Protein AF-A0A7C5L948-F1 (afdb_monomer_lite)

Foldseek 3Di:
DDDDDDDDDDDDDDDDDDDDDDDDDDDPPDPDPPPPPPPPPPPDDDPDDDDDDPDDDPPPPPPDDPDPDPDDPDPPPPPDPPPDDVVNLQVQPPPDAQWKWWWKDFPNHDIDTATANAPVQQVVLVVLLVPDDDFWKKFFKDAADGNGPVARIHTDRHRIDTHNDDDCLQADDSVVCRVPVCCCVPPVRMHTHPRIGTDDMGHRD

Sequence (205 aa):
MRSFLSVIFFLILFLTFGCNGNGGEKDLDTQNDEFLENLEEDFGTAIEEVEESTSDFDLEQEKTEEQEIEIEPTETIELTDTNDTPEEITKLCNDRTGGALITLRVCGTETMTEWFQNSAFIDEAIAILSGAQPRVPVMTLLRGTDCDPQWSWHVDPMAASWADVTIELCDGCPSHVESDLEYWLGTVHQYCPWSATVISVDDRR

Secondary structure (DSSP, 8-state):
------S-S---------------------SSSSSSSSSSSSS--------------------------------------S---HHHHHHHHHT--SSEEEEEEETTTEEEEEEE--HHHHHHHHHHHTTPPP-EEEEEEEES--S-TT-SEEEEEEEEEEES---GGG---HHHHHHTHHHIIIII-EE--TT-EEEEEEE--

Radius of gyration: 32.21 Å; chains: 1; bounding box: 72×78×91 Å

Structure (mmCIF, N/CA/C/O backbone):
data_AF-A0A7C5L948-F1
#
_entry.id   AF-A0A7C5L948-F1
#
loop_
_atom_site.group_PDB
_atom_site.id
_atom_site.type_symbol
_atom_site.label_atom_id
_atom_site.label_alt_id
_atom_site.label_comp_id
_atom_site.label_asym_id
_atom_site.label_entity_id
_atom_site.label_seq_id
_atom_site.pdbx_PDB_ins_code
_atom_site.Cartn_x
_atom_site.Cartn_y
_atom_site.Cartn_z
_atom_site.occupancy
_atom_site.B_iso_or_equiv
_atom_site.auth_seq_id
_atom_site.auth_comp_id
_atom_site.auth_asym_id
_atom_site.auth_atom_id
_atom_site.pdbx_PDB_model_num
ATOM 1 N N . MET A 1 1 ? 20.533 43.551 -43.202 1.00 43.69 1 MET A N 1
ATOM 2 C CA . MET A 1 1 ? 20.867 42.214 -43.744 1.00 43.69 1 MET A CA 1
ATOM 3 C C . MET A 1 1 ? 20.048 41.224 -42.927 1.00 43.69 1 MET A C 1
ATOM 5 O O . MET A 1 1 ? 20.279 41.155 -41.734 1.00 43.69 1 MET A O 1
ATOM 9 N N . ARG A 1 2 ? 18.837 40.874 -43.388 1.00 38.59 2 ARG A N 1
ATOM 10 C CA . ARG A 1 2 ? 18.503 39.663 -44.183 1.00 38.59 2 ARG A CA 1
ATOM 11 C C . ARG A 1 2 ? 18.862 38.377 -43.421 1.00 38.59 2 ARG A C 1
ATOM 13 O O . ARG A 1 2 ? 20.018 38.236 -43.067 1.00 38.59 2 ARG A O 1
ATOM 20 N N . SER A 1 3 ? 17.993 37.400 -43.190 1.00 40.41 3 SER A N 1
ATOM 21 C CA . SER A 1 3 ? 16.578 37.223 -43.518 1.00 40.41 3 SER A CA 1
ATOM 22 C C . SER A 1 3 ? 16.048 36.042 -42.697 1.00 40.41 3 SER A C 1
ATOM 24 O O . SER A 1 3 ? 16.747 35.052 -42.511 1.00 40.41 3 SER A O 1
ATOM 26 N N . PHE A 1 4 ? 14.786 36.157 -42.294 1.00 46.94 4 PHE A N 1
ATOM 27 C CA . PHE A 1 4 ? 13.805 35.078 -42.198 1.00 46.94 4 PHE A CA 1
ATOM 28 C C . PHE A 1 4 ? 13.959 34.066 -43.347 1.00 46.94 4 PHE A C 1
ATOM 30 O O . PHE A 1 4 ? 13.775 34.470 -44.488 1.00 46.94 4 PHE A O 1
ATOM 37 N N . LEU A 1 5 ? 14.272 32.795 -43.083 1.00 40.75 5 LEU A N 1
ATOM 38 C CA . LEU A 1 5 ? 14.125 31.691 -44.046 1.00 40.75 5 LEU A CA 1
ATOM 39 C C . LEU A 1 5 ? 14.187 30.354 -43.279 1.00 40.75 5 LEU A C 1
ATOM 41 O O . LEU A 1 5 ? 15.266 29.947 -42.873 1.00 40.75 5 LEU A O 1
ATOM 45 N N . SER A 1 6 ? 13.038 29.721 -43.030 1.00 40.12 6 SER A N 1
ATOM 46 C CA . SER A 1 6 ? 12.808 28.264 -43.173 1.00 40.12 6 SER A CA 1
ATOM 47 C C . SER A 1 6 ? 11.406 27.904 -42.649 1.00 40.12 6 SER A C 1
ATOM 49 O O . SER A 1 6 ? 11.215 27.078 -41.765 1.00 40.12 6 SER A O 1
ATOM 51 N N . VAL A 1 7 ? 10.399 28.601 -43.173 1.00 43.69 7 VAL A N 1
ATOM 52 C CA . VAL A 1 7 ? 9.042 28.065 -43.315 1.00 43.69 7 VAL A CA 1
ATOM 53 C C . VAL A 1 7 ? 8.924 27.802 -44.815 1.00 43.69 7 VAL A C 1
ATOM 55 O O . VAL A 1 7 ? 9.389 28.636 -45.592 1.00 43.69 7 VAL A O 1
ATOM 58 N N . ILE A 1 8 ? 8.305 26.687 -45.211 1.00 49.47 8 ILE A N 1
ATOM 59 C CA . ILE A 1 8 ? 8.116 26.213 -46.598 1.00 49.47 8 ILE A CA 1
ATOM 60 C C . ILE A 1 8 ? 9.254 25.300 -47.092 1.00 49.47 8 ILE A C 1
ATOM 62 O O . ILE A 1 8 ? 10.101 25.684 -47.895 1.00 49.47 8 ILE A O 1
ATOM 66 N N . P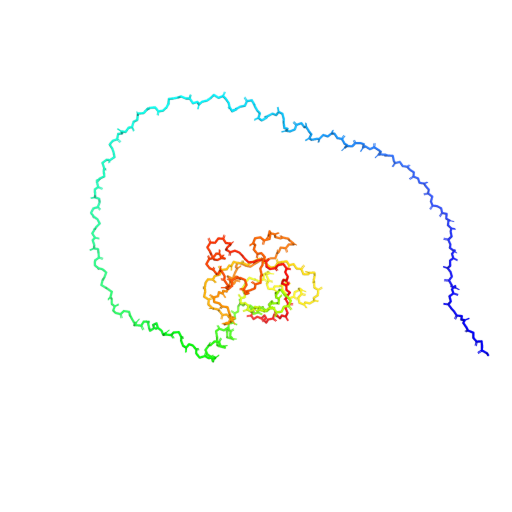HE A 1 9 ? 9.214 24.033 -46.676 1.00 39.75 9 PHE A N 1
ATOM 67 C CA . PHE A 1 9 ? 9.728 22.937 -47.495 1.00 39.75 9 PHE A CA 1
ATOM 68 C C . PHE A 1 9 ? 8.671 21.821 -47.501 1.00 39.75 9 PHE A C 1
ATOM 70 O O . PHE A 1 9 ? 8.471 21.132 -46.509 1.00 39.75 9 PHE A O 1
ATOM 77 N N . PHE A 1 10 ? 7.989 21.711 -48.645 1.00 36.94 10 PHE A N 1
ATOM 78 C CA . PHE A 1 10 ? 7.225 20.556 -49.129 1.00 36.94 10 PHE A CA 1
ATOM 79 C C . PHE A 1 10 ? 5.827 20.296 -48.552 1.00 36.94 10 PHE A C 1
ATOM 81 O O . PHE A 1 10 ? 5.541 19.289 -47.914 1.00 36.94 10 PHE A O 1
ATOM 88 N N . LEU A 1 11 ? 4.907 21.176 -48.956 1.00 35.78 11 LEU A N 1
ATOM 89 C CA . LEU A 1 11 ? 3.583 20.755 -49.413 1.00 35.78 11 LEU A CA 1
ATOM 90 C C . LEU A 1 11 ? 3.715 20.225 -50.863 1.00 35.78 11 LEU A C 1
ATOM 92 O O . LEU A 1 11 ? 4.479 20.795 -51.641 1.00 35.78 11 LEU A O 1
ATOM 96 N N . ILE A 1 12 ? 2.886 19.238 -51.224 1.00 42.47 12 ILE A N 1
ATOM 97 C CA . ILE A 1 12 ? 2.614 18.680 -52.571 1.00 42.47 12 ILE A CA 1
ATOM 98 C C . ILE A 1 12 ? 3.403 17.403 -52.935 1.00 42.47 12 ILE A C 1
ATOM 100 O O . ILE A 1 12 ? 4.397 17.432 -53.655 1.00 42.47 12 ILE A O 1
ATOM 104 N N . LEU A 1 13 ? 2.825 16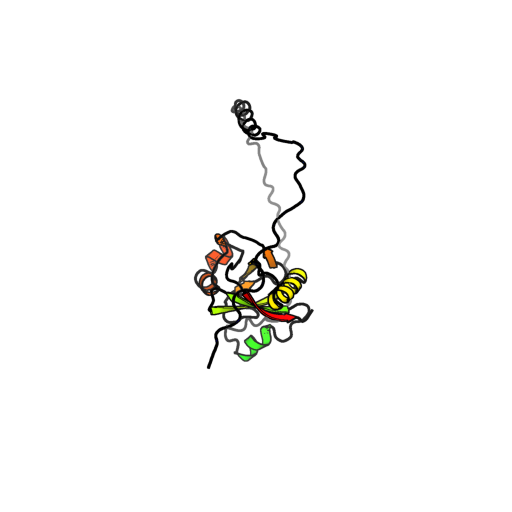.251 -52.575 1.00 38.75 13 LEU A N 1
ATOM 105 C CA . LEU A 1 13 ? 2.641 15.160 -53.537 1.00 38.75 13 LEU A CA 1
ATOM 106 C C . LEU A 1 13 ? 1.194 14.654 -53.416 1.00 38.75 13 LEU A C 1
ATOM 108 O O . LEU A 1 13 ? 0.850 13.868 -52.539 1.00 38.75 13 LEU A O 1
ATOM 112 N N . PHE A 1 14 ? 0.331 15.212 -54.263 1.00 40.31 14 PHE A N 1
ATOM 113 C CA . PHE A 1 14 ? -1.055 14.800 -54.462 1.00 40.31 14 PHE A CA 1
ATOM 114 C C . PHE A 1 14 ? -1.093 13.664 -55.503 1.00 40.31 14 PHE A C 1
ATOM 116 O O . PHE A 1 14 ? -0.508 13.805 -56.573 1.00 40.31 14 PHE A O 1
ATOM 123 N N . LEU A 1 15 ? -1.876 12.623 -55.193 1.00 40.94 15 LEU A N 1
ATOM 124 C CA . LEU A 1 15 ? -2.621 11.731 -56.101 1.00 40.94 15 LEU A CA 1
ATOM 125 C C . LEU A 1 15 ? -1.842 10.766 -57.016 1.00 40.94 15 LEU A C 1
ATOM 127 O O . LEU A 1 15 ? -1.236 11.158 -58.007 1.00 40.94 15 LEU A O 1
ATOM 131 N N . THR A 1 16 ? -2.031 9.459 -56.799 1.00 44.38 16 THR A N 1
ATOM 132 C CA . THR A 1 16 ? -2.827 8.562 -57.675 1.00 44.38 16 THR A CA 1
ATOM 133 C C . THR A 1 16 ? -2.805 7.120 -57.143 1.00 44.38 16 THR A C 1
ATOM 135 O O . THR A 1 16 ? -1.861 6.726 -56.472 1.00 44.38 16 THR A O 1
ATOM 138 N N . PHE A 1 17 ? -3.844 6.356 -57.506 1.00 44.25 17 PHE A N 1
ATOM 139 C CA . PHE A 1 17 ? -4.223 4.992 -57.091 1.00 44.25 17 PHE A CA 1
ATOM 140 C C . PHE A 1 17 ? -4.936 4.917 -55.735 1.00 44.25 17 PHE A C 1
ATOM 142 O O . PHE A 1 17 ? -4.357 5.177 -54.696 1.00 44.25 17 PHE A O 1
ATOM 149 N N . GLY A 1 18 ? -6.210 4.556 -55.650 1.00 37.19 18 GLY A N 1
ATOM 150 C CA . GLY A 1 18 ? -7.110 3.991 -56.648 1.00 37.19 18 GLY A CA 1
ATOM 151 C C . GLY A 1 18 ? -8.202 3.254 -55.883 1.00 37.19 18 GLY A C 1
ATOM 152 O O . GLY A 1 18 ? -7.902 2.372 -55.086 1.00 37.19 18 GLY A O 1
ATOM 153 N N . CYS A 1 19 ? -9.452 3.657 -56.096 1.00 38.97 19 CYS A N 1
ATOM 154 C CA . CYS A 1 19 ? -10.623 2.934 -55.620 1.00 38.97 19 CYS A CA 1
ATOM 155 C C . CYS A 1 19 ? -10.591 1.490 -56.131 1.00 38.97 19 CYS A C 1
ATOM 157 O O . CYS A 1 19 ? -10.427 1.272 -57.331 1.00 38.97 19 CYS A O 1
ATOM 159 N N . ASN A 1 20 ? -10.873 0.527 -55.258 1.00 41.88 20 ASN A N 1
ATOM 160 C CA . ASN A 1 20 ? -11.690 -0.602 -55.669 1.00 41.88 20 ASN A CA 1
ATOM 161 C C . ASN A 1 20 ? -12.627 -0.979 -54.524 1.00 41.88 20 ASN A C 1
ATOM 163 O O . ASN A 1 20 ? -12.185 -1.320 -53.429 1.00 41.88 20 ASN A O 1
ATOM 167 N N . GLY A 1 21 ? -13.920 -0.816 -54.788 1.00 40.38 21 GLY A N 1
ATOM 168 C CA . GLY A 1 21 ? -14.996 -1.182 -53.889 1.00 40.38 21 GLY A CA 1
ATOM 169 C C . GLY A 1 21 ? -15.367 -2.653 -54.041 1.00 40.38 21 GLY A C 1
ATOM 170 O O . GLY A 1 21 ? -15.220 -3.245 -55.105 1.00 40.38 21 GLY A O 1
ATOM 171 N N . ASN A 1 22 ? -15.847 -3.208 -52.939 1.00 40.56 22 ASN A N 1
ATOM 172 C CA . ASN A 1 22 ? -16.872 -4.244 -52.816 1.00 40.56 22 ASN A CA 1
ATOM 173 C C . ASN A 1 22 ? -17.092 -4.321 -51.301 1.00 40.56 22 ASN A C 1
ATOM 175 O O . ASN A 1 22 ? -16.176 -4.652 -50.562 1.00 40.56 22 ASN A O 1
ATOM 179 N N . GLY A 1 23 ? -18.187 -3.798 -50.766 1.00 37.97 23 GLY A N 1
ATOM 180 C CA . GLY A 1 23 ? -19.524 -4.326 -50.994 1.00 37.97 23 GLY A CA 1
ATOM 181 C C . GLY A 1 23 ? -19.874 -5.130 -49.745 1.00 37.97 23 GLY A C 1
ATOM 182 O O . GLY A 1 23 ? -19.340 -6.217 -49.548 1.00 37.97 23 GLY A O 1
ATOM 183 N N . GLY A 1 24 ? -20.701 -4.560 -48.873 1.00 34.75 24 GLY A N 1
ATOM 184 C CA . GLY A 1 24 ? -21.050 -5.197 -47.607 1.00 34.75 24 GLY A CA 1
ATOM 185 C C . GLY A 1 24 ? -21.706 -4.251 -46.616 1.00 34.75 24 GLY A C 1
ATOM 186 O O . GLY A 1 24 ? -21.308 -4.215 -45.460 1.00 34.75 24 GLY A O 1
ATOM 187 N N . GLU A 1 25 ? -22.685 -3.483 -47.086 1.00 47.34 25 GLU A N 1
ATOM 188 C CA . GLU A 1 25 ? -23.732 -2.927 -46.235 1.0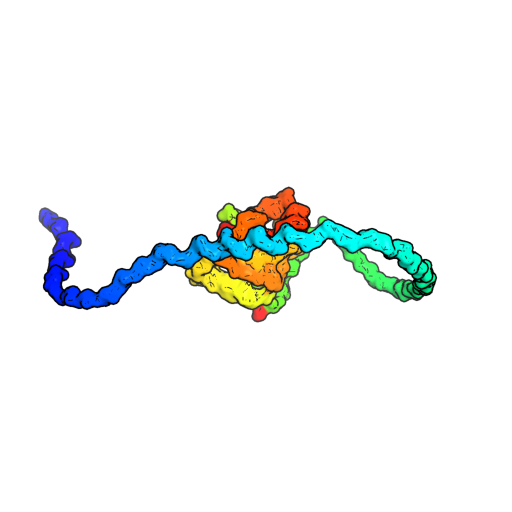0 47.34 25 GLU A CA 1
ATOM 189 C C . GLU A 1 25 ? -24.492 -4.114 -45.637 1.00 47.34 25 GLU A C 1
ATOM 191 O O . GLU A 1 25 ? -25.092 -4.912 -46.363 1.00 47.34 25 GLU A O 1
ATOM 196 N N . LYS A 1 26 ? -24.357 -4.303 -44.328 1.00 44.66 26 LYS A N 1
ATOM 197 C CA . LYS A 1 26 ? -25.259 -5.133 -43.542 1.00 44.66 26 LYS A CA 1
ATOM 198 C C . LYS A 1 26 ? -25.655 -4.324 -42.330 1.00 44.66 26 LYS A C 1
ATOM 200 O O . LYS A 1 26 ? -24.904 -4.224 -41.363 1.00 44.66 26 LYS A O 1
ATOM 205 N N . ASP A 1 27 ? -26.836 -3.745 -42.463 1.00 44.47 27 ASP A N 1
ATOM 206 C CA . ASP A 1 27 ? -27.734 -3.444 -41.367 1.00 44.47 27 ASP A CA 1
ATOM 207 C C . ASP A 1 27 ? -27.723 -4.604 -40.366 1.00 44.47 27 ASP A C 1
ATOM 209 O O . ASP A 1 27 ? -28.007 -5.747 -40.724 1.00 44.47 27 ASP A O 1
ATOM 213 N N . LEU A 1 28 ? -27.365 -4.300 -39.124 1.00 47.06 28 LEU A N 1
ATOM 214 C CA . LEU A 1 28 ? -27.691 -5.087 -37.936 1.00 47.06 28 LEU A CA 1
ATOM 215 C C . LEU A 1 28 ? -28.007 -4.095 -36.806 1.00 47.06 28 LEU A C 1
ATOM 217 O O . LEU A 1 28 ? -27.485 -4.178 -35.702 1.00 47.06 28 LEU A O 1
ATOM 221 N N . ASP A 1 29 ? -28.860 -3.122 -37.128 1.00 44.81 29 ASP A N 1
ATOM 222 C CA . ASP A 1 29 ? -29.891 -2.706 -36.184 1.00 44.81 29 ASP A CA 1
ATOM 223 C C . ASP A 1 29 ? -30.980 -3.784 -36.244 1.00 44.81 29 ASP A C 1
ATOM 225 O O . ASP A 1 29 ? -31.328 -4.258 -37.329 1.00 44.81 29 ASP A O 1
ATOM 229 N N . THR A 1 30 ? -31.571 -4.119 -35.100 1.00 52.41 30 THR A N 1
ATOM 230 C CA . THR A 1 30 ? -32.695 -5.067 -34.940 1.00 52.41 30 THR A CA 1
ATOM 231 C C . THR A 1 30 ? -32.312 -6.548 -34.829 1.00 52.41 30 THR A C 1
ATOM 233 O O . THR A 1 30 ? -32.590 -7.347 -35.721 1.00 52.41 30 THR A O 1
ATOM 236 N N . GLN A 1 31 ? -31.728 -6.939 -33.693 1.00 50.38 31 GLN A N 1
ATOM 237 C CA . GLN A 1 31 ? -32.002 -8.238 -33.053 1.00 50.38 31 GLN A CA 1
ATOM 238 C C . GLN A 1 31 ? -31.330 -8.298 -31.677 1.00 50.38 31 GLN A C 1
ATOM 240 O O . GLN A 1 31 ? -30.232 -8.825 -31.533 1.00 50.38 31 GLN A O 1
ATOM 245 N N . ASN A 1 32 ? -31.970 -7.690 -30.676 1.00 39.66 32 ASN A N 1
ATOM 246 C CA . ASN A 1 32 ? -32.022 -8.235 -29.312 1.00 39.66 32 ASN A CA 1
ATOM 247 C C . ASN A 1 32 ? -33.099 -7.551 -28.438 1.00 39.66 32 ASN A C 1
ATOM 249 O O . ASN A 1 32 ? -32.974 -7.515 -27.220 1.00 39.66 32 ASN A O 1
ATOM 253 N N . ASP A 1 33 ? -34.192 -7.091 -29.058 1.00 48.19 33 ASP A N 1
ATOM 254 C CA . ASP A 1 33 ? -35.432 -6.677 -28.375 1.00 48.19 33 ASP A CA 1
ATOM 255 C C . ASP A 1 33 ? -36.470 -7.821 -28.358 1.00 48.19 33 ASP A C 1
ATOM 257 O O . ASP A 1 33 ? -37.671 -7.590 -28.370 1.00 48.19 33 ASP A O 1
ATOM 261 N N . GLU A 1 34 ? -36.015 -9.078 -28.349 1.00 51.38 34 GLU A N 1
ATOM 262 C CA . GLU A 1 34 ? -36.884 -10.271 -28.280 1.00 51.38 34 GLU A CA 1
ATOM 263 C C . GLU A 1 34 ? -36.508 -11.215 -27.118 1.00 51.38 34 GLU A C 1
ATOM 265 O O . GLU A 1 34 ? -37.015 -12.329 -27.009 1.00 51.38 34 GLU A O 1
ATOM 270 N N . PHE A 1 35 ? -35.631 -10.774 -26.207 1.00 44.91 35 PHE A N 1
ATOM 271 C CA . PHE A 1 35 ? -35.262 -11.540 -25.006 1.00 44.91 35 PHE A CA 1
ATOM 272 C C . PHE A 1 35 ? -36.094 -11.168 -23.760 1.00 44.91 35 PHE A C 1
ATOM 274 O O . PHE A 1 35 ? -35.949 -11.791 -22.713 1.00 44.91 35 PHE A O 1
ATOM 281 N N . LEU A 1 36 ? -36.992 -10.180 -23.864 1.00 46.75 36 LEU A N 1
ATOM 282 C CA . LEU A 1 36 ? -37.806 -9.670 -22.751 1.00 46.75 36 LEU A CA 1
ATOM 283 C C . LEU A 1 36 ? -39.322 -9.842 -22.963 1.00 46.75 36 LEU A C 1
ATOM 285 O O . LEU A 1 36 ? -40.100 -9.049 -22.452 1.00 46.75 36 LEU A O 1
ATOM 289 N N . GLU A 1 37 ? -39.752 -10.885 -23.679 1.00 51.00 37 GLU A N 1
ATOM 290 C CA . GLU A 1 37 ? -41.176 -11.280 -23.766 1.00 51.00 37 GLU A CA 1
ATOM 291 C C . GLU A 1 37 ? -41.424 -12.776 -23.469 1.00 51.00 37 GLU A C 1
ATOM 293 O O . GLU A 1 37 ? -42.507 -13.289 -23.712 1.00 51.00 37 GLU A O 1
ATOM 298 N N . ASN A 1 38 ? -40.453 -13.492 -22.883 1.00 45.56 38 ASN A N 1
ATOM 299 C CA . ASN A 1 38 ? -40.611 -14.907 -22.490 1.00 45.56 38 ASN A CA 1
ATOM 300 C C . ASN A 1 38 ? -40.335 -15.179 -20.996 1.00 45.56 38 ASN A C 1
ATOM 302 O O . ASN A 1 38 ? -39.991 -16.297 -20.625 1.00 45.56 38 ASN A O 1
ATOM 306 N N . LEU A 1 39 ? -40.470 -14.172 -20.124 1.00 47.72 39 LEU A N 1
ATOM 307 C CA . LEU A 1 39 ? -40.252 -14.318 -18.672 1.00 47.72 39 LEU A CA 1
ATOM 308 C C . LEU A 1 39 ? -41.481 -13.994 -17.804 1.00 47.72 39 LEU A C 1
ATOM 310 O O . LEU A 1 39 ? -41.371 -14.017 -16.581 1.00 47.72 39 LEU A O 1
ATOM 314 N N . GLU A 1 40 ? -42.652 -13.754 -18.403 1.00 51.81 40 GLU A N 1
ATOM 315 C CA . GLU A 1 40 ? -43.884 -13.411 -17.668 1.00 51.81 40 GLU A CA 1
ATOM 316 C C . GLU A 1 40 ? -44.984 -14.493 -17.689 1.00 51.81 40 GLU A C 1
ATOM 318 O O . GLU A 1 40 ? -46.065 -14.253 -17.160 1.00 51.81 40 GLU A O 1
ATOM 323 N N . GLU A 1 41 ? -44.728 -15.707 -18.200 1.00 51.31 41 GLU A N 1
ATOM 324 C CA . GLU A 1 41 ? -45.742 -16.787 -18.202 1.00 51.31 41 GLU A CA 1
ATOM 325 C C . GLU A 1 41 ? -45.517 -17.943 -17.205 1.00 51.31 41 GLU A C 1
ATOM 327 O O . GLU A 1 41 ? -46.350 -18.841 -17.161 1.00 51.31 41 GLU A O 1
ATOM 332 N N . ASP A 1 42 ? -44.486 -17.926 -16.345 1.00 44.59 42 ASP A N 1
ATOM 333 C CA . ASP A 1 42 ? -44.201 -19.083 -15.458 1.00 44.59 42 ASP A CA 1
ATOM 334 C C . ASP A 1 42 ? -44.202 -18.794 -13.939 1.00 44.59 42 ASP A C 1
ATOM 336 O O . ASP A 1 42 ? -43.915 -19.673 -13.130 1.00 44.59 42 ASP A O 1
ATOM 340 N N . PHE A 1 43 ? -44.588 -17.587 -13.503 1.00 46.22 43 PHE A N 1
ATOM 341 C CA . PHE A 1 43 ? -44.687 -17.231 -12.071 1.00 46.22 43 PHE A CA 1
ATOM 342 C C . PHE A 1 43 ? -46.128 -17.109 -11.566 1.00 46.22 43 PHE A C 1
ATOM 344 O O . PHE A 1 43 ? -46.482 -16.207 -10.807 1.00 46.22 43 PHE A O 1
ATOM 351 N N . GLY A 1 44 ? -46.977 -18.051 -11.961 1.00 49.28 44 GLY A N 1
ATOM 352 C CA . GLY A 1 44 ? -48.341 -18.131 -11.463 1.00 49.28 44 GLY A CA 1
ATOM 353 C C . GLY A 1 44 ? -48.818 -19.565 -11.397 1.00 49.28 44 GLY A C 1
ATOM 354 O O . GLY A 1 44 ? -49.462 -20.007 -12.336 1.00 49.28 44 GLY A O 1
ATOM 355 N N . THR A 1 45 ? -48.498 -20.273 -10.307 1.00 48.47 45 THR A N 1
ATOM 356 C CA . THR A 1 45 ? -49.342 -21.268 -9.600 1.00 48.47 45 THR A CA 1
ATOM 357 C C . THR A 1 45 ? -48.453 -22.130 -8.698 1.00 48.47 45 THR A C 1
ATOM 359 O O . THR A 1 45 ? -47.887 -23.111 -9.162 1.00 48.47 45 THR A O 1
ATOM 362 N N . ALA A 1 46 ? -48.340 -21.767 -7.417 1.00 42.59 46 ALA A N 1
ATOM 363 C CA . ALA A 1 46 ? -48.162 -22.702 -6.293 1.00 42.59 46 ALA A CA 1
ATOM 364 C C . ALA A 1 46 ? -48.074 -21.916 -4.970 1.00 42.59 46 ALA A C 1
ATOM 366 O O . ALA A 1 46 ? -47.018 -21.805 -4.354 1.00 42.59 46 ALA A O 1
ATOM 367 N N . ILE A 1 47 ? -49.197 -21.345 -4.536 1.00 49.69 47 ILE A N 1
ATOM 368 C CA . ILE A 1 47 ? -49.453 -21.115 -3.111 1.00 49.69 47 ILE A CA 1
ATOM 369 C C . ILE A 1 47 ? -50.718 -21.901 -2.806 1.00 49.69 47 ILE A C 1
ATOM 371 O O . ILE A 1 47 ? -51.798 -21.428 -3.134 1.00 49.69 47 ILE A O 1
ATOM 375 N N . GLU A 1 48 ? -50.571 -23.095 -2.241 1.00 51.72 48 GLU A N 1
ATOM 376 C CA . GLU A 1 48 ? -51.452 -23.628 -1.198 1.00 51.72 48 GLU A CA 1
ATOM 377 C C . GLU A 1 48 ? -50.908 -24.976 -0.699 1.00 51.72 48 GLU A C 1
ATOM 379 O O . GLU A 1 48 ? -50.363 -25.759 -1.471 1.00 51.72 48 GLU A O 1
ATOM 384 N N . GLU A 1 49 ? -51.072 -25.200 0.606 1.00 53.06 49 GLU A N 1
ATOM 385 C CA . GLU A 1 49 ? -50.866 -26.459 1.338 1.00 53.06 49 GLU A CA 1
ATOM 386 C C . GLU A 1 49 ? -49.422 -26.857 1.702 1.00 53.06 49 GLU A C 1
ATOM 388 O O . GLU A 1 49 ? -48.848 -27.805 1.173 1.00 53.06 49 GLU A O 1
ATOM 393 N N . VAL A 1 50 ? -48.880 -26.217 2.746 1.00 45.78 50 VAL A N 1
ATOM 3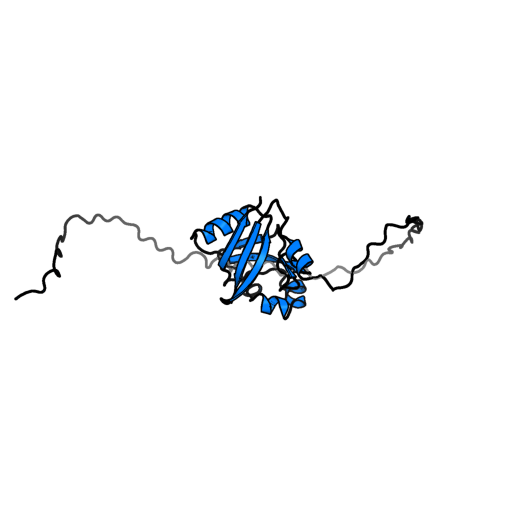94 C CA . VAL A 1 50 ? -48.074 -26.941 3.748 1.00 45.78 50 VAL A CA 1
ATOM 395 C C . VAL A 1 50 ? -48.592 -26.554 5.132 1.00 45.78 50 VAL A C 1
ATOM 397 O O . VAL A 1 50 ? -48.033 -25.701 5.820 1.00 45.78 50 VAL A O 1
ATOM 400 N N . GLU A 1 51 ? -49.723 -27.150 5.508 1.00 53.97 51 GLU A N 1
ATOM 401 C CA . GLU A 1 51 ? -50.122 -27.244 6.908 1.00 53.97 51 GLU A CA 1
ATOM 402 C C . GLU A 1 51 ? -49.441 -28.459 7.555 1.00 53.97 51 GLU A C 1
ATOM 404 O O . GLU A 1 51 ? -49.379 -29.544 6.984 1.00 53.97 51 GLU A O 1
ATOM 409 N N . GLU A 1 52 ? -48.967 -28.228 8.779 1.00 52.78 52 GLU A N 1
ATOM 410 C CA . GLU A 1 52 ? -48.977 -29.182 9.889 1.00 52.78 52 GLU A CA 1
ATOM 411 C C . GLU A 1 52 ? -48.078 -30.432 9.798 1.00 52.78 52 GLU A C 1
ATOM 413 O O . GLU A 1 52 ? -48.500 -31.530 9.451 1.00 52.78 52 GLU A O 1
ATOM 418 N N . SER A 1 53 ? -46.852 -30.306 10.316 1.00 50.56 53 SER A N 1
ATOM 419 C CA . SER A 1 53 ? -46.284 -31.376 11.150 1.00 50.56 53 SER A CA 1
ATOM 420 C C . SER A 1 53 ? -45.244 -30.823 12.128 1.00 50.56 53 SER A C 1
ATOM 422 O O . SER A 1 53 ? -44.036 -30.874 11.899 1.00 50.56 53 SER A O 1
ATOM 424 N N . THR A 1 54 ? -45.713 -30.280 13.250 1.00 54.75 54 THR A N 1
ATOM 425 C CA . THR A 1 54 ? -44.904 -30.178 14.467 1.00 54.75 54 THR A CA 1
ATOM 426 C C . THR A 1 54 ? -44.913 -31.548 15.138 1.00 54.75 54 THR A C 1
ATOM 428 O O . THR A 1 54 ? -45.849 -31.873 15.868 1.00 54.75 54 THR A O 1
ATOM 431 N N . SER A 1 55 ? -43.907 -32.371 14.855 1.00 52.12 55 SER A N 1
ATOM 432 C CA . SER A 1 55 ? -43.669 -33.624 15.573 1.00 52.12 55 SER A CA 1
ATOM 433 C C . SER A 1 55 ? -42.330 -33.544 16.295 1.00 52.12 55 SER A C 1
ATOM 435 O O . SER A 1 55 ? -41.287 -33.493 15.646 1.00 52.12 55 SER A O 1
ATOM 437 N N . ASP A 1 56 ? -42.418 -33.480 17.624 1.00 52.94 56 ASP A N 1
ATOM 438 C CA . ASP A 1 56 ? -41.485 -34.013 18.620 1.00 52.94 56 ASP A CA 1
ATOM 439 C C . ASP A 1 56 ? -40.030 -34.183 18.166 1.00 52.94 56 ASP A C 1
ATOM 441 O O . ASP A 1 56 ? -39.620 -35.236 17.677 1.00 52.94 56 ASP A O 1
ATOM 445 N N . PHE A 1 57 ? -39.227 -33.140 18.389 1.00 49.97 57 PHE A N 1
ATOM 446 C CA . PHE A 1 57 ? -37.779 -33.286 18.468 1.00 49.97 57 PHE A CA 1
ATOM 447 C C . PHE A 1 57 ? -37.39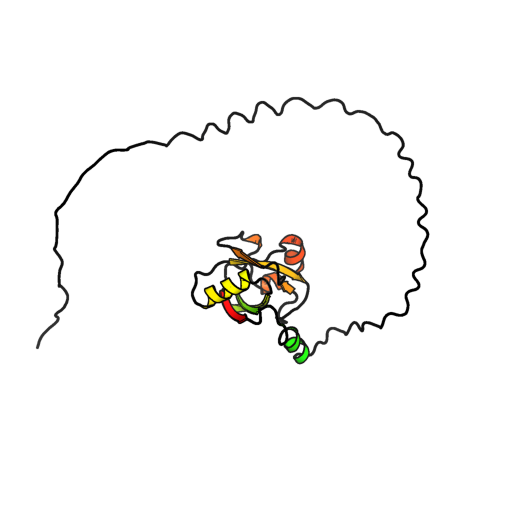8 -33.387 19.947 1.00 49.97 57 PHE A C 1
ATOM 449 O O . PHE A 1 57 ? -37.251 -32.377 20.639 1.00 49.97 57 PHE A O 1
ATOM 456 N N . ASP A 1 58 ? -37.302 -34.626 20.429 1.00 59.19 58 ASP A N 1
ATOM 457 C CA . ASP A 1 58 ? -36.748 -34.963 21.736 1.00 59.19 58 ASP A CA 1
ATOM 458 C C . ASP A 1 58 ? -35.280 -34.517 21.790 1.00 59.19 58 ASP A C 1
ATOM 460 O O . ASP A 1 58 ? -34.383 -35.150 21.232 1.00 59.19 58 ASP A O 1
ATOM 464 N N . LEU A 1 59 ? -35.035 -33.393 22.466 1.00 54.59 59 LEU A N 1
ATOM 465 C CA . LEU A 1 59 ? -33.696 -32.954 22.842 1.00 54.59 59 LEU A CA 1
ATOM 466 C C . LEU A 1 59 ? -33.201 -33.837 23.991 1.00 54.59 59 LEU A C 1
ATOM 468 O O . LEU A 1 59 ? -33.329 -33.488 25.167 1.00 54.59 59 LEU A O 1
ATOM 472 N N . GLU A 1 60 ? -32.623 -34.986 23.647 1.00 64.69 60 GLU A N 1
ATOM 473 C CA . GLU A 1 60 ? -31.719 -35.685 24.552 1.00 64.69 60 GLU A CA 1
ATOM 474 C C . GLU A 1 60 ? -30.545 -34.746 24.858 1.00 64.69 60 GLU A C 1
ATOM 476 O O . GLU A 1 60 ? -29.737 -34.402 23.996 1.00 64.69 60 GLU A O 1
ATOM 481 N N . GLN A 1 61 ? -30.500 -34.265 26.101 1.00 57.94 61 GLN A N 1
ATOM 482 C CA . GLN A 1 61 ? -29.369 -33.523 26.635 1.00 57.94 61 GLN A CA 1
ATOM 483 C C . GLN A 1 61 ? -28.148 -34.442 26.649 1.00 57.94 61 GLN A C 1
ATOM 485 O O . GLN A 1 61 ? -27.968 -35.248 27.565 1.00 57.94 61 GLN A O 1
ATOM 490 N N . GLU A 1 62 ? -27.302 -34.313 25.631 1.00 64.56 62 GLU A N 1
ATOM 491 C CA . GLU A 1 62 ? -25.966 -34.882 25.651 1.00 64.56 62 GLU A CA 1
ATOM 492 C C . GLU A 1 62 ? -25.163 -34.158 26.736 1.00 64.56 62 GLU A C 1
ATOM 494 O O . GLU A 1 62 ? -24.796 -32.987 26.634 1.00 64.56 62 GLU A O 1
ATOM 499 N N . LYS A 1 63 ? -24.981 -34.870 27.845 1.00 54.34 63 LYS A N 1
ATOM 500 C CA . LYS A 1 63 ? -24.122 -34.510 28.961 1.00 54.34 63 LYS A CA 1
ATOM 501 C C . LYS A 1 63 ? -22.679 -34.507 28.459 1.00 54.34 63 LYS A C 1
ATOM 503 O O . LYS A 1 63 ? -22.024 -35.545 28.467 1.00 54.34 63 LYS A O 1
ATOM 508 N N . THR A 1 64 ? -22.188 -33.353 28.030 1.00 45.38 64 THR A N 1
ATOM 509 C CA . THR A 1 64 ? -20.762 -33.147 27.794 1.00 45.38 64 THR A CA 1
ATOM 510 C C . THR A 1 64 ? -20.030 -33.237 29.130 1.00 45.38 64 THR A C 1
ATOM 512 O O . THR A 1 64 ? -20.267 -32.460 30.054 1.00 45.38 64 THR A O 1
ATOM 515 N N . GLU A 1 65 ? -19.182 -34.257 29.256 1.00 62.81 65 GLU A N 1
ATOM 516 C CA . GLU A 1 65 ? -18.202 -34.365 30.329 1.00 62.81 65 GLU A CA 1
ATOM 517 C C . GLU A 1 65 ? -17.245 -33.175 30.233 1.00 62.81 65 GLU A C 1
ATOM 519 O O . GLU A 1 65 ? -16.561 -32.980 29.229 1.00 62.81 65 GLU A O 1
ATOM 524 N N . GLU A 1 66 ? -17.221 -32.362 31.285 1.00 57.66 66 GLU A N 1
ATOM 525 C CA . GLU A 1 66 ? -16.208 -31.337 31.494 1.00 57.66 66 GLU A CA 1
ATOM 526 C C . GLU A 1 66 ? -14.861 -32.044 31.674 1.00 57.66 66 GLU A C 1
ATOM 528 O O . GLU A 1 66 ? -14.537 -32.562 32.744 1.00 57.66 66 GLU A O 1
ATOM 533 N N . GLN A 1 67 ? -14.088 -32.127 30.594 1.00 62.47 67 GLN A N 1
ATOM 534 C CA . GLN A 1 67 ? -12.703 -32.554 30.664 1.00 62.47 67 GLN A CA 1
ATOM 535 C C . GLN A 1 67 ? -11.896 -31.388 31.237 1.00 62.47 67 GLN A C 1
ATOM 537 O O . GLN A 1 67 ? -11.658 -30.386 30.564 1.00 62.47 67 GLN A O 1
ATOM 542 N N . GLU A 1 68 ? -11.514 -31.517 32.505 1.00 59.97 68 GLU A N 1
ATOM 543 C CA . GLU A 1 68 ? -10.574 -30.629 33.184 1.00 59.97 68 GLU A CA 1
ATOM 544 C C . GLU A 1 68 ? -9.255 -30.635 32.395 1.00 59.97 68 GLU A C 1
ATOM 546 O O . GLU A 1 68 ? -8.496 -31.606 32.404 1.00 59.97 68 GLU A O 1
ATOM 551 N N . ILE A 1 69 ? -9.016 -29.571 31.628 1.00 58.62 69 ILE A N 1
ATOM 552 C CA . ILE A 1 69 ? -7.726 -29.335 30.987 1.00 58.62 69 ILE A CA 1
ATOM 553 C C . ILE A 1 69 ? -6.820 -28.773 32.078 1.00 58.62 69 ILE A C 1
ATOM 555 O O . ILE A 1 69 ? -6.985 -27.638 32.521 1.00 58.62 69 ILE A O 1
ATOM 559 N N . GLU A 1 70 ? -5.871 -29.589 32.520 1.00 60.44 70 GLU A N 1
ATOM 560 C CA . GLU A 1 70 ? -4.772 -29.170 33.381 1.00 60.44 70 GLU A CA 1
ATOM 561 C C . GLU A 1 70 ? -3.837 -28.288 32.535 1.00 60.44 70 GLU A C 1
ATOM 563 O O . GLU A 1 70 ? -2.984 -28.766 31.786 1.00 60.44 70 GLU A O 1
ATOM 568 N N . ILE A 1 71 ? -4.090 -26.976 32.553 1.00 58.91 71 ILE A N 1
ATOM 569 C CA . ILE A 1 71 ? -3.253 -25.988 31.871 1.00 58.91 71 ILE A CA 1
ATOM 570 C C . ILE A 1 71 ? -2.005 -25.798 32.737 1.00 58.91 71 ILE A C 1
ATOM 572 O O . ILE A 1 71 ? -2.025 -25.064 33.726 1.00 58.91 71 ILE A O 1
ATOM 576 N N . GLU A 1 72 ? -0.918 -26.477 32.373 1.00 72.38 72 GLU A N 1
ATOM 577 C CA . GLU A 1 72 ? 0.433 -26.139 32.834 1.00 72.38 72 GLU A CA 1
ATOM 578 C C . GLU A 1 72 ? 0.660 -24.631 32.626 1.00 72.38 72 GLU A C 1
ATOM 580 O O . GLU A 1 72 ? 0.269 -24.117 31.569 1.00 72.38 72 GLU A O 1
ATOM 585 N N . PRO A 1 73 ? 1.249 -23.898 33.594 1.00 61.22 73 PRO A N 1
ATOM 586 C CA . PRO A 1 73 ? 1.380 -22.449 33.521 1.00 61.22 73 PRO A CA 1
ATOM 587 C C . PRO A 1 73 ? 2.228 -22.085 32.305 1.00 61.22 73 PRO A C 1
ATOM 589 O O . PRO A 1 73 ? 3.458 -22.127 32.328 1.00 61.22 73 PRO A O 1
ATOM 592 N N . THR A 1 74 ? 1.531 -21.764 31.220 1.00 48.84 74 THR A N 1
ATOM 593 C CA . THR A 1 74 ? 2.128 -21.250 30.004 1.00 48.84 74 THR A CA 1
ATOM 594 C C . THR A 1 74 ? 2.664 -19.882 30.363 1.00 48.84 74 THR A C 1
ATOM 596 O O . THR A 1 74 ? 1.947 -19.040 30.905 1.00 48.84 74 THR A O 1
ATOM 599 N N . GLU A 1 75 ? 3.963 -19.754 30.135 1.00 58.66 75 GLU A N 1
ATOM 600 C CA . GLU A 1 75 ? 4.760 -18.541 30.127 1.00 58.66 75 GLU A CA 1
ATOM 601 C C . GLU A 1 75 ? 3.884 -17.297 29.939 1.00 58.66 75 GLU A C 1
ATOM 603 O O . GLU A 1 75 ? 3.179 -17.157 28.939 1.00 58.66 75 GLU A O 1
ATOM 608 N N . THR A 1 76 ? 3.882 -16.430 30.950 1.00 44.22 76 THR A N 1
ATOM 609 C CA . THR A 1 76 ? 3.251 -15.113 30.905 1.00 44.22 76 THR A CA 1
ATOM 610 C C . THR A 1 76 ? 3.685 -14.406 29.629 1.00 44.22 76 THR A C 1
ATOM 612 O O . THR A 1 76 ? 4.806 -13.909 29.549 1.00 44.22 76 THR A O 1
ATOM 615 N N . ILE A 1 77 ? 2.796 -14.354 28.637 1.00 52.34 77 ILE A N 1
ATOM 616 C CA . ILE A 1 77 ? 2.896 -13.376 27.563 1.00 52.34 77 ILE A CA 1
ATOM 617 C C . ILE A 1 77 ? 2.621 -12.044 28.248 1.00 52.34 77 ILE A C 1
ATOM 619 O O . ILE A 1 77 ? 1.480 -11.733 28.599 1.00 52.34 77 ILE A O 1
ATOM 623 N N . GLU A 1 78 ? 3.689 -11.302 28.528 1.00 50.03 78 GLU A N 1
ATOM 624 C CA . GLU A 1 78 ? 3.578 -9.901 28.896 1.00 50.03 78 GLU A CA 1
ATOM 625 C C . GLU A 1 78 ? 2.895 -9.187 27.728 1.00 50.03 78 GLU A C 1
ATOM 627 O O . GLU A 1 78 ? 3.479 -8.980 26.667 1.00 50.03 78 GLU A O 1
ATOM 632 N N . LEU A 1 79 ? 1.618 -8.853 27.911 1.00 50.34 79 LEU A N 1
ATOM 633 C CA . LEU A 1 79 ? 0.955 -7.815 27.136 1.00 50.34 79 LEU A CA 1
ATOM 634 C C . LEU A 1 79 ? 1.639 -6.507 27.531 1.00 50.34 79 LEU A C 1
ATOM 636 O O . LEU A 1 79 ? 1.255 -5.874 28.515 1.00 50.34 79 LEU A O 1
ATOM 640 N N . THR A 1 80 ? 2.719 -6.163 26.837 1.00 44.59 80 THR A N 1
ATOM 641 C CA . THR A 1 80 ? 3.397 -4.892 27.049 1.00 44.59 80 THR A CA 1
ATOM 642 C C . THR A 1 80 ? 2.484 -3.774 26.574 1.00 44.59 80 THR A C 1
ATOM 644 O O . THR A 1 80 ? 2.047 -3.744 25.424 1.00 44.59 80 THR A O 1
ATOM 647 N N . ASP A 1 81 ? 2.176 -2.897 27.527 1.00 49.59 81 ASP A N 1
ATOM 648 C CA . ASP A 1 81 ? 1.520 -1.609 27.365 1.00 49.59 81 ASP A CA 1
ATOM 649 C C . ASP A 1 81 ? 1.974 -0.868 26.100 1.00 49.59 81 ASP A C 1
ATOM 651 O O . ASP A 1 81 ? 3.138 -0.919 25.710 1.00 49.59 81 ASP A O 1
ATOM 655 N N . THR A 1 82 ? 1.036 -0.113 25.529 1.00 52.34 82 THR A N 1
ATOM 656 C CA . THR A 1 82 ? 1.088 0.725 24.319 1.00 52.34 82 THR A CA 1
ATOM 657 C C . THR A 1 82 ? 2.131 1.852 24.363 1.00 52.34 82 THR A C 1
ATOM 659 O O . THR A 1 82 ? 1.798 3.030 24.228 1.00 52.34 82 THR A O 1
ATOM 662 N N . ASN A 1 83 ? 3.394 1.521 24.594 1.00 52.47 83 ASN A N 1
ATOM 663 C CA . ASN A 1 83 ? 4.484 2.478 24.719 1.00 52.47 83 ASN A CA 1
ATOM 664 C C . ASN A 1 83 ? 5.698 2.040 23.892 1.00 52.47 83 ASN A C 1
ATOM 666 O O . ASN A 1 83 ? 6.838 2.188 24.335 1.00 52.47 83 ASN A O 1
ATOM 670 N N . ASP A 1 84 ? 5.433 1.514 22.692 1.00 54.66 84 ASP A N 1
ATOM 671 C CA . ASP A 1 84 ? 6.465 1.194 21.712 1.00 54.66 84 ASP A CA 1
ATOM 672 C C . ASP A 1 84 ? 7.307 2.440 21.443 1.00 54.66 84 ASP A C 1
ATOM 674 O O . ASP A 1 84 ? 6.821 3.519 21.079 1.00 54.66 84 ASP A O 1
ATOM 678 N N . THR A 1 85 ? 8.605 2.304 21.672 1.00 61.41 85 THR A N 1
ATOM 679 C CA . THR A 1 85 ? 9.554 3.374 21.392 1.00 61.41 85 THR A CA 1
ATOM 680 C C . THR A 1 85 ? 9.688 3.564 19.872 1.00 61.41 85 THR A C 1
ATOM 682 O O . THR A 1 85 ? 9.523 2.610 19.108 1.00 61.41 85 THR A O 1
ATOM 685 N N . PRO A 1 86 ? 10.046 4.764 19.370 1.00 58.41 86 PRO A N 1
ATOM 686 C CA . PRO A 1 86 ? 10.275 4.970 17.935 1.00 58.41 86 PRO A CA 1
ATOM 687 C C . PRO A 1 86 ? 11.308 4.004 17.314 1.00 58.41 86 PRO A C 1
ATOM 689 O O . PRO A 1 86 ? 11.266 3.746 16.111 1.00 58.41 86 PRO A O 1
ATOM 692 N N . GLU A 1 87 ? 12.221 3.441 18.116 1.00 59.66 87 GLU A N 1
ATOM 693 C CA . GLU A 1 87 ? 13.162 2.401 17.674 1.00 59.66 87 GLU A CA 1
ATOM 694 C C . GLU A 1 87 ? 12.484 1.046 17.407 1.00 59.66 87 GLU A C 1
ATOM 696 O O . GLU A 1 87 ? 12.867 0.361 16.459 1.00 59.66 87 GLU A O 1
ATOM 701 N N . GLU A 1 88 ? 11.453 0.672 18.166 1.00 61.78 88 GLU A N 1
ATOM 702 C CA . GLU A 1 88 ? 10.704 -0.579 17.967 1.00 61.78 88 GLU A CA 1
ATOM 703 C C . GLU A 1 88 ? 9.772 -0.495 16.761 1.00 61.78 88 GLU A C 1
ATOM 705 O O . GLU A 1 88 ? 9.724 -1.424 15.957 1.00 61.78 88 GLU A O 1
ATOM 710 N N . ILE A 1 89 ? 9.160 0.668 16.543 1.00 55.97 89 ILE A N 1
ATOM 711 C CA . ILE A 1 89 ? 8.398 0.974 15.328 1.00 55.97 89 ILE A CA 1
ATOM 712 C C . ILE A 1 89 ? 9.275 0.850 14.073 1.00 55.97 89 ILE A C 1
ATOM 714 O O . ILE A 1 89 ? 8.892 0.227 13.084 1.00 55.97 89 ILE A O 1
ATOM 718 N N . THR A 1 90 ? 10.500 1.381 14.125 1.00 55.25 90 THR A N 1
ATOM 719 C CA . THR A 1 90 ? 11.449 1.278 13.005 1.00 55.25 90 THR A CA 1
ATOM 720 C C . THR A 1 90 ? 11.894 -0.176 12.777 1.00 55.25 90 THR A C 1
ATOM 722 O O . THR A 1 90 ? 12.321 -0.541 11.684 1.00 55.25 90 THR A O 1
ATOM 725 N N . LYS A 1 91 ? 11.766 -1.046 13.783 1.00 68.50 91 LYS A N 1
ATOM 726 C CA . LYS A 1 91 ? 12.120 -2.464 13.692 1.00 68.50 91 LYS A CA 1
ATOM 727 C C . LYS A 1 91 ? 11.021 -3.331 13.070 1.00 68.50 91 LYS A C 1
ATOM 729 O O . LYS A 1 91 ? 11.343 -4.422 12.604 1.00 68.50 91 LYS A O 1
ATOM 734 N N . LEU A 1 92 ? 9.768 -2.868 13.010 1.00 71.56 92 LEU A N 1
ATOM 735 C CA . LEU A 1 92 ? 8.617 -3.697 12.612 1.00 71.56 92 LEU A CA 1
ATOM 736 C C . LEU A 1 92 ? 8.813 -4.401 11.261 1.00 71.56 92 LEU A C 1
ATOM 738 O O . LEU A 1 92 ? 8.399 -5.554 11.099 1.00 71.56 92 LEU A O 1
ATOM 742 N N . CYS A 1 93 ? 9.498 -3.745 10.314 1.00 84.31 93 CYS A N 1
ATOM 743 C CA . CYS A 1 93 ? 9.625 -4.267 8.954 1.00 84.31 93 CYS A CA 1
ATOM 744 C C . CYS A 1 93 ? 11.014 -4.211 8.317 1.00 84.31 93 CYS A C 1
ATOM 746 O O . CYS A 1 93 ? 11.172 -4.691 7.194 1.00 84.31 93 CYS A O 1
ATOM 748 N N . ASN A 1 94 ? 12.040 -3.686 8.990 1.00 85.44 94 ASN A N 1
ATOM 749 C CA . ASN A 1 94 ? 13.375 -3.567 8.387 1.00 85.44 94 ASN A CA 1
ATOM 750 C C . ASN A 1 94 ? 14.010 -4.920 8.040 1.00 85.44 94 ASN A C 1
ATOM 752 O O . ASN A 1 94 ? 14.657 -5.033 7.004 1.00 85.44 94 ASN A O 1
ATOM 756 N N . ASP A 1 95 ? 13.757 -5.948 8.848 1.00 88.38 95 ASP A N 1
ATOM 757 C CA . ASP A 1 95 ? 14.367 -7.271 8.673 1.00 88.38 95 ASP A CA 1
ATOM 758 C C . ASP A 1 95 ? 13.454 -8.271 7.933 1.00 88.38 95 ASP A C 1
ATOM 760 O O . ASP A 1 95 ? 13.808 -9.442 7.772 1.00 88.38 95 ASP A O 1
ATOM 764 N N . ARG A 1 96 ? 12.264 -7.841 7.478 1.00 92.81 96 ARG A N 1
ATOM 765 C CA . ARG A 1 96 ? 11.345 -8.714 6.730 1.00 92.81 96 ARG A CA 1
ATOM 766 C C . ARG A 1 96 ? 11.930 -9.089 5.369 1.00 92.81 96 ARG A C 1
ATOM 768 O O . ARG A 1 96 ? 12.467 -8.240 4.656 1.00 92.81 96 ARG A O 1
ATOM 775 N N . THR A 1 97 ? 11.778 -10.363 5.016 1.00 95.69 97 THR A N 1
ATOM 776 C CA . THR A 1 97 ? 12.221 -10.982 3.755 1.00 95.69 97 THR A CA 1
ATOM 777 C C . THR A 1 97 ? 11.098 -11.841 3.166 1.00 95.69 97 THR A C 1
ATOM 779 O O . THR A 1 97 ? 10.120 -12.142 3.855 1.00 95.69 97 THR A O 1
ATOM 782 N N . GLY A 1 98 ? 11.214 -12.226 1.893 1.00 96.75 98 GLY A N 1
ATOM 783 C CA . GLY A 1 98 ? 10.189 -13.002 1.184 1.00 96.75 98 GLY A CA 1
ATOM 784 C C . GLY A 1 98 ? 9.026 -12.153 0.662 1.00 96.75 98 GLY A C 1
ATOM 785 O O . GLY A 1 98 ? 7.922 -12.662 0.483 1.00 96.75 98 GLY A O 1
ATOM 786 N N . GLY A 1 99 ? 9.255 -10.856 0.460 1.00 97.50 99 GLY A N 1
ATOM 787 C CA . GLY A 1 99 ? 8.248 -9.882 0.048 1.00 97.50 99 GLY A CA 1
ATOM 788 C C . GLY A 1 99 ? 8.885 -8.545 -0.319 1.00 97.50 99 GLY A C 1
ATOM 789 O O . GLY A 1 99 ? 10.088 -8.487 -0.559 1.00 97.50 99 GLY A O 1
ATOM 790 N N . ALA A 1 100 ? 8.099 -7.476 -0.352 1.00 98.25 100 ALA A N 1
ATOM 791 C CA . ALA A 1 100 ? 8.579 -6.129 -0.633 1.00 98.25 100 ALA A CA 1
ATOM 792 C C . ALA A 1 100 ? 7.878 -5.086 0.242 1.00 98.25 100 ALA A C 1
ATOM 794 O O . ALA A 1 100 ? 6.681 -5.206 0.505 1.00 98.25 100 ALA A O 1
ATOM 795 N N . LEU A 1 101 ? 8.603 -4.034 0.636 1.00 97.81 101 LEU A N 1
ATOM 796 C CA . LEU A 1 101 ? 7.977 -2.803 1.129 1.00 97.81 101 LEU A CA 1
ATOM 797 C C . LEU A 1 101 ? 7.639 -1.915 -0.061 1.00 97.81 101 LEU A C 1
ATOM 799 O O . LEU A 1 101 ? 8.522 -1.555 -0.843 1.00 97.81 101 LEU A O 1
ATOM 803 N N . ILE A 1 102 ? 6.371 -1.540 -0.190 1.00 98.50 102 ILE A N 1
ATOM 804 C CA . ILE A 1 102 ? 5.902 -0.676 -1.273 1.00 98.50 102 ILE A CA 1
ATOM 805 C C . ILE A 1 102 ? 5.298 0.577 -0.657 1.00 98.50 102 ILE A C 1
ATOM 807 O O . ILE A 1 102 ? 4.365 0.499 0.140 1.00 98.50 102 ILE A O 1
ATOM 811 N N . THR A 1 103 ? 5.812 1.739 -1.061 1.00 98.50 103 THR A N 1
ATOM 812 C CA . THR A 1 103 ? 5.242 3.027 -0.664 1.00 98.50 103 THR A CA 1
ATOM 813 C C . THR A 1 103 ? 4.343 3.559 -1.770 1.00 98.50 103 THR A C 1
ATOM 815 O O . THR A 1 103 ? 4.790 3.802 -2.900 1.00 98.50 103 THR A O 1
ATOM 818 N N . LEU A 1 104 ? 3.083 3.797 -1.421 1.00 98.62 104 LEU A N 1
ATOM 819 C CA . LEU A 1 104 ? 2.090 4.442 -2.266 1.00 98.62 104 LEU A CA 1
ATOM 820 C C . LEU A 1 104 ? 1.904 5.890 -1.816 1.00 98.62 104 LEU A C 1
ATOM 822 O O . LEU A 1 104 ? 1.796 6.169 -0.625 1.00 98.62 104 LEU A O 1
ATOM 826 N N . ARG A 1 105 ? 1.824 6.815 -2.772 1.00 98.69 105 ARG A N 1
ATOM 827 C CA . ARG A 1 105 ? 1.267 8.152 -2.551 1.00 98.69 105 ARG A CA 1
ATOM 828 C C . ARG A 1 105 ? -0.201 8.127 -2.937 1.00 98.69 105 ARG A C 1
ATOM 830 O O . ARG A 1 105 ? -0.510 7.743 -4.059 1.00 98.69 105 ARG A O 1
ATOM 837 N N . VAL A 1 106 ? -1.074 8.581 -2.052 1.00 98.44 106 VAL A N 1
ATOM 838 C CA . VAL A 1 106 ? -2.525 8.604 -2.243 1.00 98.44 106 VAL A CA 1
ATOM 839 C C . VAL A 1 106 ? -3.041 10.021 -1.998 1.00 98.44 106 VAL A C 1
ATOM 841 O O . VAL A 1 106 ? -2.469 10.779 -1.213 1.00 98.44 106 VAL A O 1
ATOM 844 N N . CYS A 1 107 ? -4.078 10.430 -2.729 1.00 97.56 107 CYS A N 1
ATOM 845 C CA . CYS A 1 107 ? -4.678 11.764 -2.635 1.00 97.56 107 CYS A CA 1
ATOM 846 C C . CYS A 1 107 ? -3.682 12.926 -2.823 1.00 97.56 107 CYS A C 1
ATOM 848 O O . CYS A 1 107 ? -3.876 14.032 -2.326 1.00 97.56 107 CYS A O 1
ATOM 850 N N . GLY A 1 108 ? -2.588 12.683 -3.550 1.00 96.25 108 GLY A N 1
ATOM 851 C CA . GLY A 1 108 ? -1.578 13.682 -3.905 1.00 96.25 108 GLY A CA 1
ATOM 852 C C . GLY A 1 108 ? -0.564 14.036 -2.810 1.00 96.25 108 GLY A C 1
ATOM 853 O O . GLY A 1 108 ? 0.541 14.454 -3.160 1.00 96.25 108 GLY A O 1
ATOM 854 N N . THR A 1 109 ? -0.874 13.847 -1.525 1.00 97.12 109 THR A N 1
ATOM 855 C CA . THR A 1 109 ? 0.036 14.210 -0.417 1.00 97.12 109 THR A CA 1
ATOM 856 C C . THR A 1 109 ? 0.234 13.131 0.633 1.00 97.12 109 THR A C 1
ATOM 858 O O . THR A 1 109 ? 1.279 13.128 1.277 1.00 97.12 109 THR A O 1
ATOM 861 N N . GLU A 1 110 ? -0.736 12.240 0.823 1.00 98.50 110 GLU A N 1
ATOM 862 C CA . GLU A 1 110 ? -0.648 11.199 1.844 1.00 98.50 110 GLU A CA 1
ATOM 863 C C . GLU A 1 110 ? 0.185 10.032 1.328 1.00 98.50 110 GLU A C 1
ATOM 865 O O . GLU A 1 110 ? 0.237 9.767 0.124 1.00 98.50 110 GLU A O 1
ATOM 870 N N . THR A 1 111 ? 0.866 9.341 2.233 1.00 98.44 111 THR A N 1
ATOM 871 C CA . THR A 1 111 ? 1.669 8.167 1.897 1.00 98.44 111 THR A CA 1
ATOM 872 C C . THR A 1 111 ? 1.282 6.998 2.778 1.00 98.44 111 THR A C 1
ATOM 874 O O . THR A 1 111 ? 0.955 7.202 3.940 1.00 98.44 111 THR A O 1
ATOM 877 N N . MET A 1 112 ? 1.372 5.786 2.244 1.00 97.19 112 MET A N 1
ATOM 878 C CA . MET A 1 112 ? 1.347 4.556 3.033 1.00 97.19 112 MET A CA 1
ATOM 879 C C . MET A 1 112 ? 2.470 3.633 2.590 1.00 97.19 112 MET A C 1
ATOM 881 O O . MET A 1 112 ? 2.749 3.558 1.390 1.00 97.19 112 MET A O 1
ATOM 885 N N . THR A 1 113 ? 3.119 2.961 3.532 1.00 97.38 113 THR A N 1
ATOM 886 C CA . THR A 1 113 ? 4.147 1.954 3.257 1.00 97.38 113 THR A CA 1
ATOM 887 C C . THR A 1 113 ? 3.713 0.600 3.785 1.00 97.38 113 THR A C 1
ATOM 889 O O . THR A 1 113 ? 3.754 0.342 4.980 1.00 97.38 113 THR A O 1
ATOM 892 N N . GLU A 1 114 ? 3.369 -0.295 2.873 1.00 97.19 114 GLU A N 1
ATOM 893 C CA . GLU A 1 114 ? 2.804 -1.596 3.213 1.00 97.19 114 GLU A CA 1
ATOM 894 C C . GLU A 1 114 ? 3.772 -2.722 2.831 1.00 97.19 114 GLU A C 1
ATOM 896 O O . GLU A 1 114 ? 4.554 -2.601 1.877 1.00 97.19 114 GLU A O 1
ATOM 901 N N . TRP A 1 115 ? 3.725 -3.828 3.575 1.00 97.69 115 TRP A N 1
ATOM 902 C CA . TRP A 1 115 ? 4.449 -5.049 3.230 1.00 97.69 115 TRP A CA 1
ATOM 903 C C . TRP A 1 115 ? 3.592 -5.944 2.346 1.00 97.69 115 TRP A C 1
ATOM 905 O O . TRP A 1 115 ? 2.476 -6.300 2.705 1.00 97.69 115 TRP A O 1
ATOM 915 N N . PHE A 1 116 ? 4.143 -6.371 1.214 1.00 98.31 116 PHE A N 1
ATOM 916 C CA . PHE A 1 116 ? 3.481 -7.291 0.295 1.00 98.31 116 PHE A CA 1
ATOM 917 C C . PHE A 1 116 ? 4.299 -8.563 0.124 1.00 98.31 116 PHE A C 1
ATOM 919 O O . PHE A 1 116 ? 5.525 -8.530 0.071 1.00 98.31 116 PHE A O 1
ATOM 926 N N . GLN A 1 117 ? 3.613 -9.691 -0.018 1.00 98.06 117 GLN A N 1
ATOM 927 C CA . GLN A 1 117 ? 4.195 -11.001 -0.327 1.00 98.06 117 GLN A CA 1
ATOM 928 C C . GLN A 1 117 ? 3.675 -11.562 -1.656 1.00 98.06 117 GLN A C 1
ATOM 930 O O . GLN A 1 117 ? 4.296 -12.446 -2.249 1.00 98.06 117 GLN A O 1
ATOM 935 N N . ASN A 1 118 ? 2.564 -11.028 -2.169 1.00 98.50 118 ASN A N 1
ATOM 936 C CA . ASN A 1 118 ? 2.029 -11.401 -3.470 1.00 98.50 118 ASN A CA 1
ATOM 937 C C . ASN A 1 118 ? 2.991 -10.996 -4.604 1.00 98.50 118 ASN A C 1
ATOM 939 O O . ASN A 1 118 ? 3.118 -9.819 -4.946 1.00 98.50 118 ASN A O 1
ATOM 943 N N . SER A 1 119 ? 3.654 -11.982 -5.214 1.00 98.50 119 SER A N 1
ATOM 944 C CA . SER A 1 119 ? 4.681 -11.741 -6.230 1.00 98.50 119 SER A CA 1
ATOM 945 C C . SER A 1 119 ? 4.158 -11.016 -7.469 1.00 98.50 119 SER A C 1
ATOM 947 O O . SER A 1 119 ? 4.848 -10.135 -7.969 1.00 98.50 119 SER A O 1
ATOM 949 N N . ALA A 1 120 ? 2.943 -11.328 -7.927 1.00 98.56 120 ALA A N 1
ATOM 950 C CA . ALA A 1 120 ? 2.347 -10.675 -9.090 1.00 98.56 120 ALA A CA 1
ATOM 951 C C . ALA A 1 120 ? 2.049 -9.195 -8.812 1.00 98.56 120 ALA A C 1
ATOM 953 O O . ALA A 1 120 ? 2.314 -8.341 -9.656 1.00 98.56 120 ALA A O 1
ATOM 954 N N . PHE A 1 121 ? 1.554 -8.886 -7.609 1.00 98.75 121 PHE A N 1
ATOM 955 C CA . PHE A 1 121 ? 1.336 -7.504 -7.192 1.00 98.75 121 PHE A CA 1
ATOM 956 C C . PHE A 1 121 ? 2.653 -6.715 -7.155 1.00 98.75 121 PHE A C 1
ATOM 958 O O . PHE A 1 121 ? 2.713 -5.602 -7.679 1.00 98.75 121 PHE A O 1
ATOM 965 N N . ILE A 1 122 ? 3.709 -7.315 -6.593 1.00 98.88 122 ILE A N 1
ATOM 966 C CA . ILE A 1 122 ? 5.044 -6.708 -6.488 1.00 98.88 122 ILE A CA 1
ATOM 967 C C . ILE A 1 122 ? 5.659 -6.472 -7.874 1.00 98.88 122 ILE A C 1
ATOM 969 O O . ILE A 1 122 ? 6.161 -5.381 -8.140 1.00 98.88 122 ILE A O 1
ATOM 973 N N . ASP A 1 123 ? 5.592 -7.454 -8.776 1.00 98.81 123 ASP A N 1
ATOM 974 C CA . ASP A 1 123 ? 6.144 -7.337 -10.133 1.00 98.81 123 ASP A CA 1
ATOM 975 C C . ASP A 1 123 ? 5.504 -6.176 -10.907 1.00 98.81 123 ASP A C 1
ATOM 977 O O . ASP A 1 123 ? 6.187 -5.404 -11.587 1.00 98.81 123 ASP A O 1
ATOM 981 N N . GLU A 1 124 ? 4.191 -6.010 -10.770 1.00 98.81 124 GLU A N 1
ATOM 982 C CA . GLU A 1 124 ? 3.465 -4.919 -11.408 1.00 98.81 124 GLU A CA 1
ATOM 983 C C . GLU A 1 124 ? 3.750 -3.561 -10.748 1.00 98.81 124 GLU A C 1
ATOM 985 O O . GLU A 1 124 ? 3.925 -2.569 -11.458 1.00 98.81 124 GLU A O 1
ATOM 990 N N . ALA A 1 125 ? 3.932 -3.506 -9.424 1.00 98.81 125 ALA A N 1
ATOM 991 C CA . ALA A 1 125 ? 4.387 -2.291 -8.748 1.00 98.81 125 ALA A CA 1
ATOM 992 C C . ALA A 1 125 ? 5.758 -1.821 -9.269 1.00 98.81 125 ALA A C 1
ATOM 994 O O . ALA A 1 125 ? 5.951 -0.630 -9.526 1.00 98.81 125 ALA A O 1
ATOM 995 N N . ILE A 1 126 ? 6.696 -2.752 -9.486 1.00 98.81 126 ILE A N 1
ATOM 996 C CA . ILE A 1 126 ? 8.016 -2.473 -10.078 1.00 98.81 126 ILE A CA 1
ATOM 997 C C . ILE A 1 126 ? 7.866 -1.944 -11.511 1.00 98.81 126 ILE A C 1
ATOM 999 O O . ILE A 1 126 ? 8.544 -0.984 -11.898 1.00 98.81 126 ILE A O 1
ATOM 1003 N N . ALA A 1 127 ? 6.972 -2.540 -12.305 1.00 98.75 127 ALA A N 1
ATOM 1004 C CA . ALA A 1 127 ? 6.699 -2.092 -13.666 1.00 98.75 127 ALA A CA 1
ATOM 1005 C C . ALA A 1 127 ? 6.110 -0.671 -13.693 1.00 98.75 127 ALA A C 1
ATOM 1007 O O . ALA A 1 127 ? 6.590 0.171 -14.457 1.00 98.75 127 ALA A O 1
ATOM 1008 N N . ILE A 1 128 ? 5.127 -0.376 -12.835 1.00 98.56 128 ILE A N 1
ATOM 1009 C CA . ILE A 1 128 ? 4.515 0.956 -12.692 1.00 98.56 128 ILE A CA 1
ATOM 1010 C C . ILE A 1 128 ? 5.566 1.982 -12.262 1.00 98.56 128 ILE A C 1
ATOM 1012 O O . ILE A 1 128 ? 5.679 3.038 -12.885 1.00 98.56 128 ILE A O 1
ATOM 1016 N N . LEU A 1 129 ? 6.403 1.653 -11.272 1.00 98.50 129 LEU A N 1
ATOM 1017 C CA . LEU A 1 129 ? 7.503 2.518 -10.833 1.00 98.50 129 LEU A CA 1
ATOM 1018 C C . LEU A 1 129 ? 8.509 2.799 -11.967 1.00 98.50 129 LEU A C 1
ATOM 1020 O O . LEU A 1 129 ? 9.097 3.878 -12.028 1.00 98.50 129 LEU A O 1
ATOM 1024 N N . SER A 1 130 ? 8.669 1.852 -12.895 1.00 98.44 130 SER A N 1
ATOM 1025 C CA . SER A 1 130 ? 9.530 1.967 -14.081 1.00 98.44 130 SER A CA 1
ATOM 1026 C C . SER A 1 130 ? 8.865 2.671 -15.276 1.00 98.44 130 SER A C 1
ATOM 1028 O O . SER A 1 130 ? 9.489 2.801 -16.331 1.00 98.44 130 SER A O 1
ATOM 1030 N N . GLY A 1 131 ? 7.621 3.145 -15.132 1.00 97.94 131 GLY A N 1
ATOM 1031 C CA . GLY A 1 131 ? 6.897 3.909 -16.151 1.00 97.94 131 GLY A CA 1
ATOM 1032 C C . GLY A 1 131 ? 5.841 3.128 -16.938 1.00 97.94 131 GLY A C 1
ATOM 1033 O O . GLY A 1 131 ? 5.396 3.612 -17.980 1.00 97.94 131 GLY A O 1
ATOM 1034 N N . ALA A 1 132 ? 5.433 1.940 -16.479 1.00 97.94 132 ALA A N 1
ATOM 1035 C CA . ALA A 1 132 ? 4.234 1.290 -17.005 1.00 97.94 132 ALA A CA 1
ATOM 1036 C C . ALA A 1 132 ? 2.969 2.110 -16.688 1.00 97.94 132 ALA A C 1
ATOM 1038 O O . ALA A 1 132 ? 2.969 2.990 -15.825 1.00 97.94 132 ALA A O 1
ATOM 1039 N N . GLN A 1 133 ? 1.881 1.815 -17.403 1.00 97.19 133 GLN A N 1
ATOM 1040 C CA . GLN A 1 133 ? 0.595 2.471 -17.182 1.00 97.19 133 GLN A CA 1
ATOM 1041 C C . GLN A 1 133 ? 0.111 2.211 -15.741 1.00 97.19 133 GLN A C 1
ATOM 1043 O O . GLN A 1 133 ? 0.024 1.046 -15.353 1.00 97.19 133 GLN A O 1
ATOM 1048 N N . PRO A 1 134 ? -0.229 3.254 -14.960 1.00 95.56 134 PRO A N 1
ATOM 1049 C CA . PRO A 1 134 ? -0.793 3.075 -13.627 1.00 95.56 134 PRO A CA 1
ATOM 1050 C C . PRO A 1 134 ? -2.128 2.329 -13.669 1.00 95.56 134 PRO A C 1
ATOM 1052 O O . PRO A 1 134 ? -2.950 2.571 -14.557 1.00 95.56 134 PRO A O 1
ATOM 1055 N N . ARG A 1 135 ? -2.337 1.460 -12.680 1.00 97.81 135 ARG A N 1
ATOM 1056 C CA . ARG A 1 135 ? -3.580 0.722 -12.420 1.00 97.81 135 ARG A CA 1
ATOM 1057 C C . ARG A 1 135 ? -3.983 0.920 -10.960 1.00 97.81 135 ARG A C 1
ATOM 1059 O O . ARG A 1 135 ? -3.169 1.364 -10.153 1.00 97.81 135 ARG A O 1
ATOM 1066 N N . VAL A 1 136 ? -5.235 0.628 -10.626 1.00 98.44 136 VAL A N 1
ATOM 1067 C CA . VAL A 1 136 ? -5.769 0.809 -9.271 1.00 98.44 136 VAL A CA 1
ATOM 1068 C C . VAL A 1 136 ? -5.361 -0.395 -8.416 1.00 98.44 136 VAL A C 1
ATOM 1070 O O . VAL A 1 136 ? -5.722 -1.521 -8.773 1.00 98.44 136 VAL A O 1
ATOM 1073 N N . PRO A 1 137 ? -4.618 -0.214 -7.309 1.00 98.62 137 PRO A N 1
ATOM 1074 C CA . PRO A 1 137 ? -4.358 -1.309 -6.387 1.00 98.62 137 PRO A CA 1
ATOM 1075 C C . PRO A 1 137 ? -5.649 -1.645 -5.635 1.00 98.62 137 PRO A C 1
ATOM 1077 O O . PRO A 1 137 ? -6.375 -0.747 -5.224 1.00 98.62 137 PRO A O 1
ATOM 1080 N N . VAL A 1 138 ? -5.934 -2.928 -5.444 1.00 98.56 138 VAL A N 1
ATOM 1081 C CA . VAL A 1 138 ? -7.079 -3.432 -4.675 1.00 98.56 138 VAL A CA 1
ATOM 1082 C C . VAL A 1 138 ? -6.544 -4.321 -3.573 1.00 98.56 138 VAL A C 1
ATOM 1084 O O . VAL A 1 138 ? -5.906 -5.337 -3.853 1.00 98.56 138 VAL A O 1
ATOM 1087 N N . MET A 1 139 ? -6.790 -3.922 -2.331 1.00 98.44 139 MET A N 1
ATOM 1088 C CA . MET A 1 139 ? -6.188 -4.523 -1.147 1.00 98.44 139 MET A CA 1
ATOM 1089 C C . MET A 1 139 ? -7.256 -4.814 -0.096 1.00 98.44 139 MET A C 1
ATOM 1091 O O . MET A 1 139 ? -8.265 -4.113 -0.016 1.00 98.44 139 MET A O 1
ATOM 1095 N N . THR A 1 140 ? -7.039 -5.846 0.712 1.00 98.69 140 THR A N 1
ATOM 1096 C CA . THR A 1 140 ? -7.899 -6.149 1.867 1.00 98.69 140 THR A CA 1
ATOM 1097 C C . THR A 1 140 ? -7.365 -5.436 3.100 1.00 98.69 140 THR A C 1
ATOM 1099 O O . THR A 1 140 ? -6.165 -5.494 3.349 1.00 98.69 140 THR A O 1
ATOM 1102 N N . LEU A 1 141 ? -8.236 -4.776 3.862 1.00 98.44 141 LEU A N 1
ATOM 1103 C CA . LEU A 1 141 ? -7.862 -4.061 5.082 1.00 98.44 141 LEU A CA 1
ATOM 1104 C C . LEU A 1 141 ? -7.798 -5.000 6.290 1.00 98.44 141 LEU A C 1
ATOM 1106 O O . LEU A 1 141 ? -8.663 -5.856 6.475 1.00 98.44 141 LEU A O 1
ATOM 1110 N N . LEU A 1 142 ? -6.809 -4.779 7.152 1.00 98.31 142 LEU A N 1
ATOM 1111 C CA . LEU A 1 142 ? -6.621 -5.463 8.426 1.00 98.31 142 LEU A CA 1
ATOM 1112 C C . LEU A 1 142 ? -6.469 -4.436 9.553 1.00 98.31 142 LEU A C 1
ATOM 1114 O O . LEU A 1 142 ? -5.912 -3.354 9.373 1.00 98.31 142 LEU A O 1
ATOM 1118 N N . ARG A 1 143 ? -6.967 -4.781 10.745 1.00 98.12 143 ARG A N 1
ATOM 1119 C CA . ARG A 1 143 ? -6.803 -3.948 11.944 1.00 98.12 143 ARG A CA 1
ATOM 1120 C C . ARG A 1 143 ? -5.388 -4.079 12.500 1.00 98.12 143 ARG A C 1
ATOM 1122 O O . ARG A 1 143 ? -4.857 -5.185 12.557 1.00 98.12 143 ARG A O 1
ATOM 1129 N N . GLY A 1 144 ? -4.862 -2.978 13.028 1.00 94.62 144 GLY A N 1
ATOM 1130 C CA . GLY A 1 144 ? -3.574 -2.923 13.707 1.00 94.62 144 GLY A CA 1
ATOM 1131 C C . GLY A 1 144 ? -2.504 -2.276 12.842 1.00 94.62 144 GLY A C 1
ATOM 1132 O O . GLY A 1 144 ? -2.587 -2.282 11.619 1.00 94.62 144 GLY A O 1
ATOM 1133 N N . THR A 1 145 ? -1.500 -1.717 13.498 1.00 92.38 145 THR A N 1
ATOM 1134 C CA . THR A 1 145 ? -0.339 -1.115 12.846 1.00 92.38 145 THR A CA 1
ATOM 1135 C C . THR A 1 145 ? 0.605 -2.189 12.304 1.00 92.38 145 THR A C 1
ATOM 1137 O O . THR A 1 145 ? 0.764 -3.243 12.921 1.00 92.38 145 THR A O 1
ATOM 1140 N N . ASP A 1 146 ? 1.258 -1.899 11.178 1.00 92.56 146 ASP A N 1
ATOM 1141 C CA . ASP A 1 146 ? 2.318 -2.739 10.617 1.00 92.56 146 ASP A CA 1
ATOM 1142 C C . ASP A 1 146 ? 3.562 -1.907 10.249 1.00 92.56 146 ASP A C 1
ATOM 1144 O O . ASP A 1 146 ? 4.107 -1.193 11.089 1.00 92.56 146 ASP A O 1
ATOM 1148 N N . CYS A 1 147 ? 4.031 -1.968 9.000 1.00 91.81 147 CYS A N 1
ATOM 1149 C CA . CYS A 1 147 ? 5.235 -1.265 8.554 1.00 91.81 147 CYS A CA 1
ATOM 1150 C C . CYS A 1 147 ? 5.097 0.254 8.517 1.00 91.81 147 CYS A C 1
ATOM 1152 O O . CYS A 1 147 ? 6.111 0.955 8.462 1.00 91.81 147 CYS A O 1
ATOM 1154 N N . ASP A 1 148 ? 3.861 0.747 8.539 1.00 93.56 148 ASP A N 1
ATOM 1155 C CA . ASP A 1 148 ? 3.551 2.160 8.583 1.00 93.56 148 ASP A CA 1
ATOM 1156 C C . ASP A 1 148 ? 2.894 2.540 9.918 1.00 93.56 148 ASP A C 1
ATOM 1158 O O . ASP A 1 148 ? 1.683 2.393 10.085 1.00 93.56 148 ASP A O 1
ATOM 1162 N N . PRO A 1 149 ? 3.665 3.056 10.889 1.00 92.31 149 PRO A N 1
ATOM 1163 C CA . PRO A 1 149 ? 3.145 3.433 12.202 1.00 92.31 149 PRO A CA 1
ATOM 1164 C C . PRO A 1 149 ? 2.204 4.632 12.188 1.00 92.31 149 PRO A C 1
ATOM 1166 O O . PRO A 1 149 ? 1.645 4.972 13.230 1.00 92.31 149 PRO A O 1
ATOM 1169 N N . GLN A 1 150 ? 2.068 5.323 11.053 1.00 94.81 150 GLN A N 1
ATOM 1170 C CA . GLN A 1 150 ? 1.169 6.466 10.961 1.00 94.81 150 GLN A CA 1
ATOM 1171 C C . GLN A 1 150 ? -0.311 6.030 10.928 1.00 94.81 150 GLN A C 1
ATOM 1173 O O . GLN A 1 150 ? -1.177 6.854 11.215 1.00 94.81 150 GLN A O 1
ATOM 1178 N N . TRP A 1 151 ? -0.584 4.762 10.590 1.00 96.56 151 TRP A N 1
ATOM 1179 C CA . TRP A 1 151 ? -1.925 4.195 10.454 1.00 96.56 151 TRP A CA 1
ATOM 1180 C C . TRP A 1 151 ? -2.172 3.117 11.517 1.00 96.56 151 TRP A C 1
ATOM 1182 O O . TRP A 1 151 ? -1.289 2.322 11.857 1.00 96.56 151 TRP A O 1
ATOM 1192 N N . SER A 1 152 ? -3.393 3.071 12.054 1.00 96.88 152 SER A N 1
ATOM 1193 C CA . SER A 1 152 ? -3.821 2.037 13.014 1.00 96.88 152 SER A CA 1
ATOM 1194 C C . SER A 1 152 ? -4.391 0.781 12.333 1.00 96.88 152 SER A C 1
ATOM 1196 O O . SER A 1 152 ? -5.050 -0.064 12.951 1.00 96.88 152 SER A O 1
ATOM 1198 N N . TRP A 1 153 ? -4.108 0.648 11.042 1.00 97.88 153 TRP A N 1
ATOM 1199 C CA . TRP A 1 153 ? -4.517 -0.415 10.138 1.00 97.88 153 TRP A CA 1
ATOM 1200 C C . TRP A 1 153 ? -3.406 -0.656 9.111 1.00 97.88 153 TRP A C 1
ATOM 1202 O O . TRP A 1 153 ? -2.498 0.160 8.961 1.00 97.88 153 TRP A O 1
ATOM 1212 N N . HIS A 1 154 ? -3.487 -1.781 8.415 1.00 97.69 154 HIS A N 1
ATOM 1213 C CA . HIS A 1 154 ? -2.587 -2.154 7.323 1.00 97.69 154 HIS A CA 1
ATOM 1214 C C . HIS A 1 154 ? -3.363 -2.983 6.298 1.00 97.69 154 HIS A C 1
ATOM 1216 O O . HIS A 1 154 ? -4.567 -3.218 6.455 1.00 97.69 154 HIS A O 1
ATOM 1222 N N . VAL A 1 155 ? -2.693 -3.437 5.243 1.00 98.38 155 VAL A N 1
ATOM 1223 C CA . VAL A 1 155 ? -3.302 -4.330 4.247 1.00 98.38 155 VAL A CA 1
ATOM 1224 C C . VAL A 1 155 ? -2.819 -5.771 4.378 1.00 98.38 155 VAL A C 1
ATOM 1226 O O . VAL A 1 155 ? -1.705 -6.036 4.819 1.00 98.38 155 VAL A O 1
ATOM 1229 N N . ASP A 1 156 ? -3.649 -6.725 3.959 1.00 98.38 156 ASP A N 1
ATOM 1230 C CA . ASP A 1 156 ? -3.237 -8.126 3.864 1.00 98.38 156 ASP A CA 1
ATOM 1231 C C . ASP A 1 156 ? -2.105 -8.277 2.820 1.00 98.38 156 ASP A C 1
ATOM 1233 O O . ASP A 1 156 ? -2.309 -7.959 1.639 1.00 98.38 156 ASP A O 1
ATOM 1237 N N . PRO A 1 157 ? -0.926 -8.803 3.210 1.00 97.69 157 PRO A N 1
ATOM 1238 C CA . PRO A 1 157 ? 0.247 -8.883 2.339 1.00 97.69 157 PRO A CA 1
ATOM 1239 C C . PRO A 1 157 ? 0.067 -9.829 1.141 1.00 97.69 157 PRO A C 1
ATOM 1241 O O . PRO A 1 157 ? 0.806 -9.737 0.153 1.00 97.69 157 PRO A O 1
ATOM 1244 N N . MET A 1 158 ? -0.883 -10.762 1.213 1.00 98.38 158 MET A N 1
ATOM 1245 C CA . MET A 1 158 ? -1.179 -11.740 0.167 1.00 98.38 158 MET A CA 1
ATOM 1246 C C . MET A 1 158 ? -2.400 -11.341 -0.669 1.00 98.38 158 MET A C 1
ATOM 1248 O O . MET A 1 158 ? -2.430 -11.614 -1.876 1.00 98.38 158 MET A O 1
ATOM 1252 N N . ALA A 1 159 ? -3.387 -10.677 -0.063 1.00 98.19 159 ALA A N 1
ATOM 1253 C CA . ALA A 1 159 ? -4.651 -10.313 -0.706 1.00 98.19 159 ALA A CA 1
ATOM 1254 C C . ALA A 1 159 ? -4.612 -8.926 -1.378 1.00 98.19 159 ALA A C 1
ATOM 1256 O O . ALA A 1 159 ? -5.464 -8.066 -1.131 1.00 98.19 159 ALA A O 1
ATOM 1257 N N . ALA A 1 160 ? -3.630 -8.743 -2.265 1.00 98.25 160 ALA A N 1
ATOM 1258 C CA . ALA A 1 160 ? -3.462 -7.556 -3.099 1.00 98.25 160 ALA A CA 1
ATOM 1259 C C . ALA A 1 160 ? -3.511 -7.907 -4.597 1.00 98.25 160 ALA A C 1
ATOM 1261 O O . ALA A 1 160 ? -2.973 -8.926 -5.035 1.00 98.25 160 ALA A O 1
ATOM 1262 N N . SER A 1 161 ? -4.159 -7.061 -5.397 1.00 98.56 161 SER A N 1
ATOM 1263 C CA . SER A 1 161 ? -4.266 -7.206 -6.856 1.00 98.56 161 SER A CA 1
ATOM 1264 C C . SER A 1 161 ? -4.358 -5.844 -7.550 1.00 98.56 161 SER A C 1
ATOM 1266 O O . SER A 1 161 ? -4.480 -4.819 -6.885 1.00 98.56 161 SER A O 1
ATOM 1268 N N . TRP A 1 162 ? -4.300 -5.822 -8.882 1.00 98.50 162 TRP A N 1
ATOM 1269 C CA . TRP A 1 162 ? -4.420 -4.604 -9.686 1.00 98.50 162 TRP A CA 1
ATOM 1270 C C . TRP A 1 162 ? -5.658 -4.664 -10.581 1.00 98.50 162 TRP A C 1
ATOM 1272 O O . TRP A 1 162 ? -5.909 -5.676 -11.245 1.00 98.50 162 TRP A O 1
ATOM 1282 N N . ALA A 1 163 ? -6.402 -3.564 -10.644 1.00 98.00 163 ALA A N 1
ATOM 1283 C CA . ALA A 1 163 ? -7.602 -3.402 -11.455 1.00 98.00 163 ALA A CA 1
ATOM 1284 C C . ALA A 1 163 ? -7.480 -2.193 -12.395 1.00 98.00 163 ALA A C 1
ATOM 1286 O O . ALA A 1 163 ? -6.801 -1.216 -12.091 1.00 98.00 163 ALA A O 1
ATOM 1287 N N . ASP A 1 164 ? -8.162 -2.245 -13.540 1.00 96.38 164 ASP A N 1
ATOM 1288 C CA . ASP A 1 164 ? -8.247 -1.088 -14.449 1.00 96.38 164 ASP A CA 1
ATOM 1289 C C . ASP A 1 164 ? -9.275 -0.058 -13.965 1.00 96.38 164 ASP A C 1
ATOM 1291 O O . ASP A 1 164 ? -9.146 1.135 -14.223 1.00 96.38 164 ASP A O 1
ATOM 1295 N N . VAL A 1 165 ? -10.305 -0.538 -13.267 1.00 93.88 165 VAL A N 1
ATOM 1296 C CA . VAL A 1 165 ? -11.396 0.245 -12.688 1.00 93.88 165 VAL A CA 1
ATOM 1297 C C . VAL A 1 165 ? -11.974 -0.524 -11.501 1.00 93.88 165 VAL A C 1
ATOM 1299 O O . VAL A 1 165 ? -12.008 -1.757 -11.516 1.00 93.88 165 VAL A O 1
ATOM 1302 N N . THR A 1 166 ? -12.438 0.187 -10.480 1.00 94.69 166 THR A N 1
ATOM 1303 C CA . THR A 1 166 ? -13.158 -0.385 -9.330 1.00 94.69 166 THR A CA 1
ATOM 1304 C C . THR A 1 166 ? -14.447 0.400 -9.076 1.00 94.69 166 THR A C 1
ATOM 1306 O O . THR A 1 166 ? -14.847 1.211 -9.904 1.00 94.69 166 THR A O 1
ATOM 1309 N N . ILE A 1 167 ? -15.160 0.128 -7.983 1.00 89.94 167 ILE A N 1
ATOM 1310 C CA . ILE A 1 167 ? -16.291 0.963 -7.560 1.00 89.94 167 ILE A CA 1
ATOM 1311 C C . ILE A 1 167 ? -15.808 2.022 -6.565 1.00 89.94 167 ILE A C 1
ATOM 1313 O O . ILE A 1 167 ? -14.915 1.754 -5.767 1.00 89.94 167 ILE A O 1
ATOM 1317 N N . GLU A 1 168 ? -16.454 3.189 -6.559 1.00 91.25 168 GLU A N 1
ATOM 1318 C CA . GLU A 1 168 ? -16.112 4.333 -5.689 1.00 91.25 168 GLU A CA 1
ATOM 1319 C C . GLU A 1 168 ? -16.178 4.009 -4.184 1.00 91.25 168 GLU A C 1
ATOM 1321 O O . GLU A 1 168 ? -15.629 4.734 -3.366 1.00 91.25 168 GLU A O 1
ATOM 1326 N N . LEU A 1 169 ? -16.852 2.921 -3.793 1.00 94.12 169 LEU A N 1
ATOM 1327 C CA . LEU A 1 169 ? -17.055 2.568 -2.385 1.00 94.12 169 LEU A CA 1
ATOM 1328 C C . LEU A 1 169 ? -15.743 2.316 -1.625 1.00 94.12 169 LEU A C 1
ATOM 1330 O O . LEU A 1 169 ? -15.691 2.584 -0.430 1.00 94.12 169 LEU A O 1
ATOM 1334 N N . CYS A 1 170 ? -14.713 1.792 -2.298 1.00 96.81 170 CYS A N 1
ATOM 1335 C CA . CYS A 1 170 ? -13.406 1.534 -1.691 1.00 96.81 170 CYS A CA 1
ATOM 1336 C C . CYS A 1 170 ? -12.349 2.600 -2.032 1.00 96.81 170 CYS A C 1
ATOM 1338 O O . CYS A 1 170 ? -11.190 2.428 -1.651 1.00 96.81 170 CYS A O 1
ATOM 1340 N N . ASP A 1 171 ? -12.723 3.686 -2.724 1.00 97.75 171 ASP A N 1
ATOM 1341 C CA . ASP A 1 171 ? -11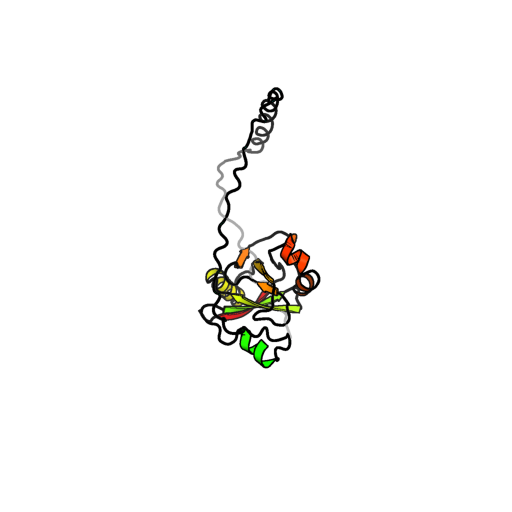.818 4.802 -3.013 1.00 97.75 171 ASP A CA 1
ATOM 1342 C C . ASP A 1 171 ? -11.806 5.796 -1.844 1.00 97.75 171 ASP A C 1
ATOM 1344 O O . ASP A 1 171 ? -12.838 6.296 -1.394 1.00 97.75 171 ASP A O 1
ATOM 1348 N N . GLY A 1 172 ? -10.620 6.082 -1.320 1.00 96.75 172 GLY A N 1
ATOM 1349 C CA . GLY A 1 172 ? -10.453 6.938 -0.155 1.00 96.75 172 GLY A CA 1
ATOM 1350 C C . GLY A 1 172 ? -9.004 7.357 0.043 1.00 96.75 172 GLY A C 1
ATOM 1351 O O . GLY A 1 172 ? -8.083 6.763 -0.516 1.00 96.75 172 GLY A O 1
ATOM 1352 N N . CYS A 1 173 ? -8.804 8.397 0.852 1.00 98.31 173 CYS A N 1
ATOM 1353 C CA . CYS A 1 173 ? -7.481 8.744 1.351 1.00 98.31 173 CYS A CA 1
ATOM 1354 C C . CYS A 1 173 ? -7.186 7.902 2.597 1.00 98.31 173 CYS A C 1
ATOM 1356 O O . CYS A 1 173 ? -8.123 7.567 3.328 1.00 98.31 173 CYS A O 1
ATOM 1358 N N . PRO A 1 174 ? -5.915 7.610 2.893 1.00 98.44 174 PRO A N 1
ATOM 1359 C CA . PRO A 1 174 ? -5.533 6.904 4.113 1.00 98.44 174 PRO A CA 1
ATOM 1360 C C . PRO A 1 174 ? -6.125 7.531 5.387 1.00 98.44 174 PRO A C 1
ATOM 1362 O O . PRO A 1 174 ? -6.673 6.834 6.237 1.00 98.44 174 PRO A O 1
ATOM 1365 N N . SER A 1 175 ? -6.133 8.863 5.465 1.00 98.38 175 SER A N 1
ATOM 1366 C CA . SER A 1 175 ? -6.746 9.623 6.556 1.00 98.38 175 SER A CA 1
ATOM 1367 C C . SER A 1 175 ? -8.265 9.447 6.661 1.00 98.38 175 SER A C 1
ATOM 1369 O O . SER A 1 175 ? -8.806 9.502 7.764 1.00 98.38 175 SER A O 1
ATOM 1371 N N . HIS A 1 176 ? -8.966 9.196 5.549 1.00 97.56 176 HIS A N 1
ATOM 1372 C CA . HIS A 1 176 ? -10.394 8.871 5.572 1.00 97.56 176 HIS A CA 1
ATOM 1373 C C . HIS A 1 176 ? -10.634 7.478 6.160 1.00 97.56 176 HIS A C 1
ATOM 1375 O O . HIS A 1 176 ? -11.561 7.324 6.956 1.00 97.56 176 HIS A O 1
ATOM 1381 N N . VAL A 1 177 ? -9.785 6.501 5.811 1.00 98.38 177 VAL A N 1
ATOM 1382 C CA . VAL A 1 177 ? -9.817 5.156 6.408 1.00 98.38 177 VAL A CA 1
ATOM 1383 C C . VAL A 1 177 ? -9.586 5.251 7.913 1.00 98.38 177 VAL A C 1
ATOM 1385 O O . VAL A 1 177 ? -10.394 4.749 8.683 1.00 98.38 177 VAL A O 1
ATOM 1388 N N . GLU A 1 178 ? -8.556 5.986 8.336 1.00 98.44 178 GLU A N 1
ATOM 1389 C CA . GLU A 1 178 ? -8.240 6.196 9.754 1.00 98.44 178 GLU A CA 1
ATOM 1390 C C . GLU A 1 178 ? -9.387 6.884 10.514 1.00 98.44 178 GLU A C 1
ATOM 1392 O O . GLU A 1 178 ? -9.717 6.507 11.637 1.00 98.44 178 GLU A O 1
ATOM 1397 N N . SER A 1 179 ? -10.032 7.882 9.900 1.00 98.31 179 SER A N 1
ATOM 1398 C CA . SER A 1 179 ? -11.089 8.663 10.555 1.00 98.31 179 SER A CA 1
ATOM 1399 C C . SER A 1 179 ? -12.387 7.890 10.816 1.00 98.31 179 SER A C 1
ATOM 1401 O O . SER A 1 179 ? -13.140 8.273 11.711 1.00 98.31 179 SER A O 1
ATOM 1403 N N . ASP A 1 180 ? -12.649 6.824 10.054 1.00 98.00 180 ASP A N 1
ATOM 1404 C CA . ASP A 1 180 ? -13.852 5.990 10.173 1.00 98.00 180 ASP A CA 1
ATOM 1405 C C . ASP A 1 180 ? -13.504 4.496 10.075 1.00 98.00 180 ASP A C 1
ATOM 1407 O O . ASP A 1 180 ? -14.105 3.716 9.332 1.00 98.00 180 ASP A O 1
ATOM 1411 N N . LEU A 1 181 ? -12.463 4.096 10.808 1.00 98.25 181 LEU A N 1
ATOM 1412 C CA . LEU A 1 181 ? -11.837 2.788 10.644 1.00 98.25 181 LEU A CA 1
ATOM 1413 C C . LEU A 1 181 ? -12.807 1.617 10.849 1.00 98.25 181 LEU A C 1
ATOM 1415 O O . LEU A 1 181 ? -12.732 0.613 10.144 1.00 98.25 181 LEU A O 1
ATOM 1419 N N . GLU A 1 182 ? -13.755 1.745 11.777 1.00 98.44 182 GLU A N 1
ATOM 1420 C CA . GLU A 1 182 ? -14.757 0.706 12.030 1.00 98.44 182 GLU A CA 1
ATOM 1421 C C . GLU A 1 182 ? -15.696 0.496 10.835 1.00 98.44 182 GLU A C 1
ATOM 1423 O O . GLU A 1 182 ? -16.029 -0.645 10.509 1.00 98.44 182 GLU A O 1
ATOM 1428 N N . TYR A 1 183 ? -16.090 1.564 10.135 1.00 98.25 183 TYR A N 1
ATOM 1429 C CA . TYR A 1 183 ? -16.876 1.445 8.909 1.00 98.25 183 TYR A CA 1
ATOM 1430 C C . TYR A 1 183 ? -16.069 0.774 7.794 1.00 98.25 183 TYR A C 1
ATOM 1432 O O . TYR A 1 183 ? -16.560 -0.152 7.140 1.00 98.25 183 TYR A O 1
ATOM 1440 N N . TRP A 1 184 ? -14.817 1.189 7.603 1.00 98.50 184 TRP A N 1
ATOM 1441 C CA . TRP A 1 184 ? -13.948 0.612 6.580 1.00 98.50 184 TRP A CA 1
ATOM 1442 C C . TRP A 1 184 ? -13.668 -0.869 6.832 1.00 98.50 184 TRP A C 1
ATOM 1444 O O . TRP A 1 184 ? -13.782 -1.674 5.911 1.00 98.50 184 TRP A O 1
ATOM 1454 N N . LEU A 1 185 ? -13.389 -1.252 8.077 1.00 98.19 185 LEU A N 1
ATOM 1455 C CA . LEU A 1 185 ? -13.117 -2.640 8.445 1.00 98.19 185 LEU A CA 1
ATOM 1456 C C . LEU A 1 185 ? -14.369 -3.512 8.563 1.00 98.19 185 LEU A C 1
ATOM 1458 O O . LEU A 1 185 ? -14.243 -4.722 8.431 1.00 98.19 185 LEU A O 1
ATOM 1462 N N . GLY A 1 186 ? -15.543 -2.945 8.853 1.00 97.56 186 GLY A N 1
ATOM 1463 C CA . GLY A 1 186 ? -16.777 -3.713 9.064 1.00 97.56 186 GLY A CA 1
ATOM 1464 C C . GLY A 1 186 ? -17.748 -3.722 7.882 1.00 97.56 186 GLY A C 1
ATOM 1465 O O . GLY A 1 186 ? -18.613 -4.593 7.807 1.00 97.56 186 GLY A O 1
ATOM 1466 N N . THR A 1 187 ? -17.646 -2.745 6.977 1.00 97.88 187 THR A N 1
ATOM 1467 C CA . THR A 1 187 ? -18.561 -2.591 5.833 1.00 97.88 187 THR A CA 1
ATOM 1468 C C . THR A 1 187 ? -17.822 -2.658 4.504 1.00 97.88 187 THR A C 1
ATOM 1470 O O . THR A 1 187 ? -18.216 -3.431 3.632 1.00 97.88 187 THR A O 1
ATOM 1473 N N . VAL A 1 188 ? -16.762 -1.862 4.332 1.00 98.00 188 VAL A N 1
ATOM 1474 C CA . VAL A 1 188 ? -16.077 -1.754 3.033 1.00 98.00 188 VAL A CA 1
ATOM 1475 C C . VAL A 1 188 ? -15.157 -2.952 2.781 1.00 98.00 188 VAL A C 1
ATOM 1477 O O . VAL A 1 188 ? -15.179 -3.512 1.687 1.00 98.00 188 VAL A O 1
ATOM 1480 N N . HIS A 1 189 ? -14.384 -3.369 3.790 1.00 97.62 189 HIS A N 1
ATOM 1481 C CA . HIS A 1 189 ? -13.375 -4.447 3.812 1.00 97.62 189 HIS A CA 1
ATOM 1482 C C . HIS A 1 189 ? -12.198 -4.303 2.836 1.00 97.62 189 HIS A C 1
ATOM 1484 O O . HIS A 1 189 ? -11.099 -4.790 3.104 1.00 97.62 189 HIS A O 1
ATOM 1490 N N . GLN A 1 190 ? -12.421 -3.660 1.697 1.00 97.44 190 GLN A N 1
ATOM 1491 C CA . GLN A 1 190 ? -11.443 -3.446 0.648 1.00 97.44 190 GLN A CA 1
ATOM 1492 C C . GLN A 1 190 ? -11.039 -1.983 0.573 1.00 97.44 190 GLN A C 1
ATOM 1494 O O . GLN A 1 190 ? -11.816 -1.077 0.861 1.00 97.44 190 GLN A O 1
ATOM 1499 N N . TYR A 1 191 ? -9.823 -1.761 0.107 1.00 98.50 191 TYR A N 1
ATOM 1500 C CA . TYR A 1 191 ? -9.283 -0.443 -0.140 1.00 98.50 191 TYR A CA 1
ATOM 1501 C C . TYR A 1 191 ? -8.713 -0.396 -1.554 1.00 98.50 191 TYR A C 1
ATOM 1503 O O . TYR A 1 191 ? -7.861 -1.208 -1.926 1.00 98.50 191 TYR A O 1
ATOM 1511 N N . CYS A 1 192 ? -9.249 0.519 -2.360 1.00 98.06 192 CYS A N 1
ATOM 1512 C CA . CYS A 1 192 ? -8.946 0.659 -3.774 1.00 98.06 192 CYS A CA 1
ATOM 1513 C C . CYS A 1 192 ? -8.700 2.127 -4.163 1.00 98.06 192 CYS A C 1
ATOM 1515 O O . CYS A 1 192 ? -9.476 2.707 -4.913 1.00 98.06 192 CYS A O 1
ATOM 1517 N N . PRO A 1 193 ? -7.634 2.765 -3.660 1.00 97.94 193 PRO A N 1
ATOM 1518 C CA . PRO A 1 193 ? -7.388 4.185 -3.898 1.00 97.94 193 PRO A CA 1
ATOM 1519 C C . PRO A 1 193 ? -7.105 4.478 -5.379 1.00 97.94 193 PRO A C 1
ATOM 1521 O O . PRO A 1 193 ? -6.023 4.176 -5.886 1.00 97.94 193 PRO A O 1
ATOM 1524 N N . TRP A 1 194 ? -8.033 5.137 -6.077 1.00 97.62 194 TRP A N 1
ATOM 1525 C CA . TRP A 1 194 ? -7.891 5.485 -7.502 1.00 97.62 194 TRP A CA 1
ATOM 1526 C C . TRP A 1 194 ? -6.740 6.455 -7.744 1.00 97.62 194 TRP A C 1
ATOM 1528 O O . TRP A 1 194 ? -6.100 6.450 -8.795 1.00 97.62 194 TRP A O 1
ATOM 1538 N N . SER A 1 195 ? -6.468 7.299 -6.751 1.00 97.06 195 SER A N 1
ATOM 1539 C CA . SER A 1 195 ? -5.389 8.284 -6.788 1.00 97.06 195 SER A CA 1
ATOM 1540 C C . SER A 1 195 ? -4.016 7.717 -6.410 1.00 97.06 195 SER A C 1
ATOM 1542 O O . SER A 1 195 ? -3.045 8.479 -6.351 1.00 97.06 195 SER A O 1
ATOM 1544 N N . ALA A 1 196 ? -3.908 6.412 -6.133 1.00 98.12 196 ALA A N 1
ATOM 1545 C CA . ALA A 1 196 ? -2.652 5.811 -5.714 1.00 98.12 196 ALA A CA 1
ATOM 1546 C C . ALA A 1 196 ? -1.589 5.847 -6.815 1.00 98.12 196 ALA A C 1
ATOM 1548 O O . ALA A 1 196 ? -1.826 5.548 -7.982 1.00 98.12 196 ALA A O 1
ATOM 1549 N N . THR A 1 197 ? -0.371 6.190 -6.416 1.00 98.31 197 THR A N 1
ATOM 1550 C CA . THR A 1 197 ? 0.823 6.145 -7.257 1.00 98.31 197 THR A CA 1
ATOM 1551 C C . THR A 1 197 ? 1.928 5.420 -6.507 1.00 98.31 197 THR A C 1
ATOM 1553 O O . THR A 1 197 ? 2.243 5.789 -5.376 1.00 98.31 197 THR A O 1
ATOM 1556 N N . VAL A 1 198 ? 2.555 4.427 -7.138 1.00 98.69 198 VAL A N 1
ATOM 1557 C CA . VAL A 1 198 ? 3.747 3.766 -6.586 1.00 98.69 198 VAL A CA 1
ATOM 1558 C C . VAL A 1 198 ? 4.916 4.747 -6.621 1.00 98.69 198 VAL A C 1
ATOM 1560 O O . VAL A 1 198 ? 5.264 5.259 -7.684 1.00 98.69 198 VAL A O 1
ATOM 1563 N N . ILE A 1 199 ? 5.518 5.025 -5.463 1.00 98.56 199 ILE A N 1
ATOM 1564 C CA . ILE A 1 199 ? 6.650 5.960 -5.351 1.00 98.56 199 ILE A CA 1
ATOM 1565 C C . ILE A 1 199 ? 7.936 5.305 -4.842 1.00 98.56 199 ILE A C 1
ATOM 1567 O O . ILE A 1 199 ? 9.003 5.899 -4.984 1.00 98.56 199 ILE A O 1
ATOM 1571 N N . SER A 1 200 ? 7.850 4.099 -4.278 1.00 98.50 200 SER A N 1
ATOM 1572 C CA . SER A 1 200 ? 9.002 3.296 -3.864 1.00 98.50 200 SER A CA 1
ATOM 1573 C C . SER A 1 200 ? 8.638 1.813 -3.831 1.00 98.50 200 SER A C 1
ATOM 1575 O O . SER A 1 200 ? 7.521 1.469 -3.449 1.00 98.50 200 SER A O 1
ATOM 1577 N N . VAL A 1 201 ? 9.590 0.953 -4.196 1.00 98.50 201 VAL A N 1
ATOM 1578 C CA . VAL A 1 201 ? 9.531 -0.501 -4.002 1.00 98.50 201 VAL A CA 1
ATOM 1579 C C . VAL A 1 201 ? 10.901 -0.960 -3.504 1.00 98.50 201 VAL A C 1
ATOM 1581 O O . VAL A 1 201 ? 11.905 -0.744 -4.181 1.00 98.50 201 VAL A O 1
ATOM 1584 N N . ASP A 1 202 ? 10.934 -1.588 -2.335 1.00 97.69 202 ASP A N 1
ATOM 1585 C CA . ASP A 1 202 ? 12.095 -2.289 -1.785 1.00 97.69 202 ASP A CA 1
ATOM 1586 C C . ASP A 1 202 ? 11.817 -3.796 -1.826 1.00 97.69 202 ASP A C 1
ATOM 1588 O O . ASP A 1 202 ? 11.164 -4.341 -0.934 1.00 97.69 202 ASP A O 1
ATOM 1592 N N . ASP A 1 203 ? 12.230 -4.440 -2.922 1.00 98.00 203 ASP A N 1
ATOM 1593 C CA . ASP A 1 203 ? 12.007 -5.866 -3.186 1.00 98.00 203 ASP A CA 1
ATOM 1594 C C . ASP A 1 203 ? 13.042 -6.737 -2.460 1.00 98.00 203 ASP A C 1
ATOM 1596 O O . ASP A 1 203 ? 14.250 -6.610 -2.675 1.00 98.00 203 ASP A O 1
ATOM 1600 N N . ARG A 1 204 ? 12.549 -7.636 -1.605 1.00 96.75 204 ARG A N 1
ATOM 1601 C CA . ARG A 1 204 ? 13.322 -8.515 -0.715 1.00 96.75 204 ARG A CA 1
ATOM 1602 C C . ARG A 1 204 ? 12.854 -9.973 -0.803 1.00 96.75 204 ARG A C 1
ATOM 1604 O O . ARG A 1 204 ? 12.917 -10.704 0.195 1.00 96.75 204 ARG A O 1
ATOM 1611 N N . ARG A 1 205 ? 12.298 -10.367 -1.948 1.00 96.19 205 ARG A N 1
ATOM 1612 C CA . ARG A 1 205 ? 11.870 -11.745 -2.227 1.00 96.19 205 ARG A CA 1
ATOM 1613 C C . ARG A 1 205 ? 13.039 -12.709 -2.407 1.00 96.19 205 ARG A C 1
ATOM 1615 O O . ARG A 1 205 ? 14.121 -12.282 -2.868 1.00 96.19 205 ARG A O 1
#

pLDDT: mean 75.92, std 24.18, range [34.75, 98.88]